Protein AF-A0A0K2T716-F1 (afdb_monomer_lite)

Sequence (344 aa):
RHQFKARGVGEGIKPSKYPEMEIRPGTKPQPFNLTESRQKKVEPEEVHCEAFKANPVPKNIFQHPLGVPEKKITPSVKPLSPNFATKGRVKSKEQINKNSDSTESVNSVSSECAAFKARPAPHFGVPTSLPPQPKKATTVQPFSFDEKISLTELKKKDKIHEILEREKKEREFKAHPFPNFDKPINLPMKEHIMPTRIEPFNLDIEKRVEARLKKWEENLEQESRKQKEATKFKAKPAKLGMPFVPAPSNKPLVEISNFELHTDRRAQDREVFELHIKEKEVEILELKRMREDQKKMEEEEEIRRLRKEAVHKSNPIRNYPPIVIHPSDKPMTQPKSPNFVLKK

Organism: Lepeophtheirus salmonis (NCBI:txid72036)

InterPro domains:
  IPR009675 TPX2 [PTHR14326] (45-341)
  IPR027329 TPX2, C-terminal [PF06886] (259-333)

pLDDT: mean 77.08, std 16.23, range [31.66, 97.88]

Radius of gyration: 50.48 Å; chains: 1; bounding box: 119×92×173 Å

Structure (mmCIF, N/CA/C/O backbone):
data_AF-A0A0K2T716-F1
#
_entry.id   AF-A0A0K2T716-F1
#
loop_
_atom_site.group_PDB
_atom_site.id
_atom_site.type_symbol
_atom_site.label_atom_id
_atom_site.label_alt_id
_atom_site.label_comp_id
_atom_site.label_asym_id
_atom_site.label_entity_id
_atom_site.label_seq_id
_atom_site.pdbx_PDB_ins_code
_atom_site.Cartn_x
_atom_site.Cartn_y
_atom_site.Cartn_z
_atom_site.occupancy
_atom_site.B_iso_or_equiv
_atom_site.auth_seq_id
_atom_site.auth_comp_id
_atom_site.auth_asym_id
_atom_site.auth_atom_id
_atom_site.pdbx_PDB_model_num
ATOM 1 N N . ARG A 1 1 ? -78.913 -1.506 3.271 1.00 48.12 1 ARG A N 1
ATOM 2 C CA . ARG A 1 1 ? -77.706 -0.844 2.710 1.00 48.12 1 ARG A CA 1
ATOM 3 C C . ARG A 1 1 ? -76.875 -0.334 3.884 1.00 48.12 1 ARG A C 1
ATOM 5 O O . ARG A 1 1 ? -77.312 0.614 4.515 1.00 48.12 1 ARG A O 1
ATOM 12 N N . HIS A 1 2 ? -75.745 -0.963 4.210 1.00 52.69 2 HIS A N 1
ATOM 13 C CA . HIS A 1 2 ? -74.865 -0.507 5.295 1.00 52.69 2 HIS A CA 1
ATOM 14 C C . HIS A 1 2 ? -73.637 0.175 4.687 1.00 52.69 2 HIS A C 1
ATOM 16 O O . HIS A 1 2 ? -72.882 -0.467 3.964 1.00 52.69 2 HIS A O 1
ATOM 22 N N . GLN A 1 3 ? -73.467 1.476 4.934 1.00 61.31 3 GLN A N 1
ATOM 23 C CA . GLN A 1 3 ? -72.293 2.233 4.497 1.00 61.31 3 GLN A CA 1
ATOM 24 C C . GLN A 1 3 ? -71.299 2.345 5.654 1.00 61.31 3 GLN A C 1
ATOM 26 O O . GLN A 1 3 ? -71.575 2.986 6.666 1.00 61.31 3 GLN A O 1
ATOM 31 N N . PHE A 1 4 ? -70.132 1.729 5.486 1.00 61.34 4 PHE A N 1
ATOM 32 C CA . PHE A 1 4 ? -68.985 1.911 6.367 1.00 61.34 4 PHE A CA 1
ATOM 33 C C . PHE A 1 4 ? -68.338 3.277 6.094 1.00 61.34 4 PHE A C 1
ATOM 35 O O . PHE A 1 4 ? -67.982 3.577 4.955 1.00 61.34 4 PHE A O 1
ATOM 42 N N . LYS A 1 5 ? -68.178 4.104 7.135 1.00 66.50 5 LYS A N 1
ATOM 43 C CA . LYS A 1 5 ? -67.369 5.330 7.084 1.00 66.50 5 LYS A CA 1
ATOM 44 C C . LYS A 1 5 ? -66.028 5.067 7.765 1.00 66.50 5 LYS A C 1
ATOM 46 O O . LYS A 1 5 ? -65.978 4.949 8.987 1.00 66.50 5 LYS A O 1
ATOM 51 N N . ALA A 1 6 ? -64.956 4.998 6.980 1.00 67.12 6 ALA A N 1
ATOM 52 C CA . ALA A 1 6 ? -63.598 5.036 7.512 1.00 67.12 6 ALA A CA 1
ATOM 53 C C . ALA A 1 6 ? -63.312 6.422 8.114 1.00 67.12 6 ALA A C 1
ATOM 55 O O . ALA A 1 6 ? -63.705 7.437 7.538 1.00 67.12 6 ALA A O 1
ATOM 56 N N . ARG A 1 7 ? -62.617 6.459 9.255 1.00 72.62 7 ARG A N 1
ATOM 57 C CA . ARG A 1 7 ? -62.028 7.688 9.807 1.00 72.62 7 ARG A CA 1
ATOM 58 C C . ARG A 1 7 ? -60.603 7.877 9.301 1.00 72.62 7 ARG A C 1
ATOM 60 O O . ARG A 1 7 ? -59.920 6.896 9.001 1.00 72.62 7 ARG A O 1
ATOM 67 N N . GLY A 1 8 ? -60.167 9.130 9.217 1.00 73.75 8 GLY A N 1
ATOM 68 C CA . GLY A 1 8 ? -58.815 9.476 8.788 1.00 73.75 8 GLY A CA 1
ATOM 69 C C . GLY A 1 8 ? -57.767 9.027 9.809 1.00 73.75 8 GLY A C 1
ATOM 70 O O . GLY A 1 8 ? -57.979 9.119 11.021 1.00 73.75 8 GLY A O 1
ATOM 71 N N . VAL A 1 9 ? -56.613 8.552 9.330 1.00 67.25 9 VAL A N 1
ATOM 72 C CA . VAL A 1 9 ? -55.489 8.181 10.202 1.00 67.25 9 VAL A CA 1
ATOM 73 C C . VAL A 1 9 ? -54.985 9.441 10.914 1.00 67.25 9 VAL A C 1
ATOM 75 O O . VAL A 1 9 ? -54.376 10.304 10.292 1.00 67.25 9 VAL A O 1
ATOM 78 N N . GLY A 1 10 ? -55.268 9.551 12.215 1.00 66.75 10 GLY A N 1
ATOM 79 C CA . GLY A 1 10 ? -54.881 10.691 13.055 1.00 66.75 10 GLY A CA 1
ATOM 80 C C . GLY A 1 10 ? -56.024 11.347 13.842 1.00 66.75 10 GLY A C 1
ATOM 81 O O . GLY A 1 10 ? -55.745 11.983 14.855 1.00 66.75 10 GLY A O 1
ATOM 82 N N . GLU A 1 11 ? -57.298 11.128 13.480 1.00 68.12 11 GLU A N 1
ATOM 83 C CA . GLU A 1 11 ? -58.490 11.796 14.070 1.00 68.12 11 GLU A CA 1
ATOM 84 C C . GLU A 1 11 ? -58.795 11.473 15.560 1.00 68.12 11 GLU A C 1
ATOM 86 O O . GLU A 1 11 ? -59.895 11.733 16.051 1.00 68.12 11 GLU A O 1
ATOM 91 N N . GLY A 1 12 ? -57.850 10.891 16.301 1.00 65.81 12 GLY A N 1
ATOM 92 C CA . GLY A 1 12 ? -57.986 10.570 17.728 1.00 65.81 12 GLY A CA 1
ATOM 93 C C . GLY A 1 12 ? -56.721 10.781 18.566 1.00 65.81 12 GLY A C 1
ATOM 94 O O . GLY A 1 12 ? -56.738 10.496 19.765 1.00 65.81 12 GLY A O 1
ATOM 95 N N . ILE A 1 13 ? -55.624 11.263 17.974 1.00 68.00 13 ILE A N 1
ATOM 96 C CA . ILE A 1 13 ? -54.358 11.450 18.692 1.00 68.00 13 ILE A CA 1
ATOM 97 C C . ILE A 1 13 ? -54.389 12.816 19.385 1.00 68.00 13 ILE A C 1
ATOM 99 O O . ILE A 1 13 ? -54.328 13.858 18.736 1.00 68.00 13 ILE A O 1
ATOM 103 N N . LYS A 1 14 ? -54.486 12.823 20.720 1.00 69.62 14 LYS A N 1
ATOM 104 C CA . LYS A 1 14 ? -54.344 14.058 21.507 1.00 69.62 14 LYS A CA 1
ATOM 105 C C . LYS A 1 14 ? -52.917 14.598 21.320 1.00 69.62 14 LYS A C 1
ATOM 107 O O . LYS A 1 14 ? -51.983 13.811 21.490 1.00 69.62 14 LYS A O 1
ATOM 112 N N . PRO A 1 15 ? -52.718 15.895 21.017 1.00 67.25 15 PRO A N 1
ATOM 113 C CA . PRO A 1 15 ? -51.379 16.446 20.855 1.00 67.25 15 PRO A CA 1
ATOM 114 C C . PRO A 1 15 ? -50.582 16.289 22.154 1.00 67.25 15 PRO A C 1
ATOM 116 O O . PRO A 1 15 ? -51.074 16.569 23.252 1.00 67.25 15 PRO A O 1
ATOM 119 N N . SER A 1 16 ? -49.347 15.811 22.028 1.00 67.31 16 SER A N 1
ATOM 120 C CA . SER A 1 16 ? -48.438 15.589 23.148 1.00 67.31 16 SER A CA 1
ATOM 121 C C . SER A 1 16 ? -48.038 16.921 23.781 1.00 67.31 16 SER A C 1
ATOM 123 O O . SER A 1 16 ? -47.367 17.731 23.142 1.00 67.31 16 SER A O 1
ATOM 125 N N . LYS A 1 17 ? -48.411 17.128 25.050 1.00 69.50 17 LYS A N 1
ATOM 126 C CA . LYS A 1 17 ? -47.967 18.268 25.866 1.00 69.50 17 LYS A CA 1
ATOM 127 C C . LYS A 1 17 ? -46.491 18.120 26.255 1.00 69.50 17 LYS A C 1
ATOM 129 O O . LYS A 1 17 ? -46.180 17.818 27.405 1.00 69.50 17 LYS A O 1
ATOM 134 N N . TYR A 1 18 ? -45.591 18.319 25.299 1.00 71.19 18 TYR A N 1
ATOM 135 C CA . TYR A 1 18 ? -44.200 18.624 25.619 1.00 71.19 18 TYR A CA 1
ATOM 136 C C . TYR A 1 18 ? -44.099 20.098 26.038 1.00 71.19 18 TYR A C 1
ATOM 138 O O . TYR A 1 18 ? -44.829 20.922 25.482 1.00 71.19 18 TYR A O 1
ATOM 146 N N . PRO A 1 19 ? -43.247 20.444 27.019 1.00 70.94 19 PRO A N 1
ATOM 147 C CA . PRO A 1 19 ? -42.939 21.840 27.295 1.00 70.94 19 PRO A CA 1
ATOM 148 C C . PRO A 1 19 ? -42.284 22.455 26.057 1.00 70.94 19 PRO A C 1
ATOM 150 O O . PRO A 1 19 ? -41.444 21.822 25.413 1.00 70.94 19 PRO A O 1
ATOM 153 N N . GLU A 1 20 ? -42.688 23.674 25.718 1.00 73.44 20 GLU A N 1
ATOM 154 C CA . GLU A 1 20 ? -42.151 24.395 24.570 1.00 73.44 20 GLU A CA 1
ATOM 155 C C . GLU A 1 20 ? -40.663 24.686 24.808 1.00 73.44 20 GLU A C 1
ATOM 157 O O . GLU A 1 20 ? -40.292 25.375 25.757 1.00 73.44 20 GLU A O 1
ATOM 162 N N . MET A 1 21 ? -39.794 24.073 23.998 1.00 71.38 21 MET A N 1
ATOM 163 C CA . MET A 1 21 ? -38.351 24.265 24.120 1.00 71.38 21 MET A CA 1
ATOM 164 C C . MET A 1 21 ? -37.981 25.666 23.647 1.00 71.38 21 MET A C 1
ATOM 166 O O . MET A 1 21 ? -38.233 26.017 22.497 1.00 71.38 21 MET A O 1
ATOM 170 N N . GLU A 1 22 ? -37.303 26.426 24.505 1.00 76.88 22 GLU A N 1
ATOM 171 C CA . GLU A 1 22 ? -36.707 27.708 24.137 1.00 76.88 22 GLU A CA 1
ATOM 172 C C . GLU A 1 22 ? -35.686 27.513 23.005 1.00 76.88 22 GLU A C 1
ATOM 174 O O . GLU A 1 22 ? -34.555 27.054 23.210 1.00 76.88 22 GLU A O 1
ATOM 179 N N . ILE A 1 23 ? -36.095 27.858 21.782 1.00 76.12 23 ILE A N 1
ATOM 180 C CA . ILE A 1 23 ? -35.226 27.828 20.609 1.00 76.12 23 ILE A CA 1
ATOM 181 C C . ILE A 1 23 ? -34.179 28.926 20.793 1.00 76.12 23 ILE A C 1
ATOM 183 O O . ILE A 1 23 ? -34.472 30.116 20.669 1.00 76.12 23 ILE A O 1
ATOM 187 N N . ARG A 1 24 ? -32.939 28.527 21.092 1.00 79.25 24 ARG A N 1
ATOM 188 C CA . ARG A 1 24 ? -31.822 29.472 21.200 1.00 79.25 24 ARG A CA 1
ATOM 189 C C . ARG A 1 24 ? -31.675 30.238 19.878 1.00 79.25 24 ARG A C 1
ATOM 191 O O . ARG A 1 24 ? -31.688 29.600 18.822 1.00 79.25 24 ARG A O 1
ATOM 198 N N . PRO A 1 25 ? -31.504 31.572 19.907 1.00 79.69 25 PRO A N 1
ATOM 199 C CA . PRO A 1 25 ? -31.335 32.350 18.688 1.00 79.69 25 PRO A CA 1
ATOM 200 C C . PRO A 1 25 ? -30.097 31.865 17.927 1.00 79.69 25 PRO A C 1
ATOM 202 O O . PRO A 1 25 ? -29.035 31.663 18.518 1.00 79.69 25 PRO A O 1
ATOM 205 N N . GLY A 1 26 ? -30.242 31.676 16.614 1.00 78.38 26 GLY A N 1
ATOM 206 C CA . GLY A 1 26 ? -29.150 31.221 15.757 1.00 78.38 26 GLY A CA 1
ATOM 207 C C . GLY A 1 26 ? -27.950 32.168 15.815 1.00 78.38 26 GLY A C 1
ATOM 208 O O . GLY A 1 26 ? -28.110 33.391 15.783 1.00 78.38 26 GLY A O 1
ATOM 209 N N . THR A 1 27 ? -26.746 31.600 15.901 1.00 85.56 27 THR A N 1
ATOM 210 C CA . THR A 1 27 ? -25.488 32.352 15.965 1.00 85.56 27 THR A CA 1
ATOM 211 C C . THR A 1 27 ? -25.366 33.293 14.769 1.00 85.56 27 THR A C 1
ATOM 213 O O . THR A 1 27 ? -25.300 32.845 13.625 1.00 85.56 27 THR A O 1
ATOM 216 N N . LYS A 1 28 ? -25.308 34.604 15.023 1.00 80.88 28 LYS A N 1
ATOM 217 C CA . LYS A 1 28 ? -25.061 35.596 13.972 1.00 80.88 28 LYS A CA 1
ATOM 218 C C . LYS A 1 28 ? -23.589 35.511 13.544 1.00 80.88 28 LYS A C 1
ATOM 220 O O . LYS A 1 28 ? -22.727 35.625 14.417 1.00 80.88 28 LYS A O 1
ATOM 225 N N . PRO A 1 29 ? -23.271 35.326 12.250 1.00 76.06 29 PRO A N 1
ATOM 226 C CA . PRO A 1 29 ? -21.888 35.343 11.792 1.00 76.06 29 PRO A CA 1
ATOM 227 C C . PRO A 1 29 ? -21.320 36.755 11.958 1.00 76.06 29 PRO A C 1
ATOM 229 O O . PRO A 1 29 ? -21.840 37.714 11.389 1.00 76.06 29 PRO A O 1
ATOM 232 N N . GLN A 1 30 ? -20.256 36.885 12.747 1.00 76.00 30 GLN A N 1
ATOM 233 C CA . GLN A 1 30 ? -19.520 38.136 12.885 1.00 76.00 30 GLN A CA 1
ATOM 234 C C . GLN A 1 30 ? -18.453 38.191 11.778 1.00 76.00 30 GLN A C 1
ATOM 236 O O . GLN A 1 30 ? -17.567 37.332 11.769 1.00 76.00 30 GLN A O 1
ATOM 241 N N . PRO A 1 31 ? -18.524 39.142 10.826 1.00 73.94 31 PRO A N 1
ATOM 242 C CA . PRO A 1 31 ? -17.497 39.272 9.802 1.00 73.94 31 PRO A CA 1
ATOM 243 C C . PRO A 1 31 ? -16.168 39.663 10.452 1.00 73.94 31 PRO A C 1
ATOM 245 O O . PRO A 1 31 ? -16.119 40.504 11.350 1.00 73.94 31 PRO A O 1
ATOM 248 N N . PHE A 1 32 ? -15.089 39.038 9.995 1.00 69.31 32 PHE A N 1
ATOM 249 C CA . PHE A 1 32 ? -13.730 39.351 10.414 1.00 69.31 32 PHE A CA 1
ATOM 250 C C . PHE A 1 32 ? -13.102 40.305 9.394 1.00 69.31 32 PHE A C 1
ATOM 252 O O . PHE A 1 32 ? -13.187 40.078 8.187 1.00 69.31 32 PHE A O 1
ATOM 259 N N . ASN A 1 33 ? -12.493 41.389 9.878 1.00 67.38 33 ASN A N 1
ATOM 260 C CA . ASN A 1 33 ? -11.940 42.445 9.030 1.00 67.38 33 ASN A CA 1
ATOM 261 C C . ASN A 1 33 ? -10.674 41.950 8.316 1.00 67.38 33 ASN A C 1
ATOM 263 O O . ASN A 1 33 ? -9.568 42.055 8.841 1.00 67.38 33 ASN A O 1
ATOM 267 N N . LEU A 1 34 ? -10.844 41.404 7.111 1.00 59.56 34 LEU A N 1
ATOM 268 C CA . LEU A 1 34 ? -9.761 40.835 6.301 1.00 59.56 34 LEU A CA 1
ATOM 269 C C . LEU A 1 34 ? -9.072 41.857 5.372 1.00 59.56 34 LEU A C 1
ATOM 271 O O . LEU A 1 34 ? -8.262 41.471 4.534 1.00 59.56 34 LEU A O 1
ATOM 275 N N . THR A 1 35 ? -9.378 43.153 5.498 1.00 59.00 35 THR A N 1
ATOM 276 C CA . THR A 1 35 ? -8.804 44.219 4.658 1.00 59.00 35 THR A CA 1
ATOM 277 C C . THR A 1 35 ? -8.600 45.530 5.422 1.00 59.00 35 THR A C 1
ATOM 279 O O . THR A 1 35 ? -9.246 46.534 5.136 1.00 59.00 35 THR A O 1
ATOM 282 N N . GLU A 1 36 ? -7.635 45.554 6.339 1.00 56.41 36 GLU A N 1
ATOM 283 C CA . GLU A 1 36 ? -6.858 46.777 6.595 1.00 56.41 36 GLU A CA 1
ATOM 284 C C . GLU A 1 36 ? -5.459 46.597 5.999 1.00 56.41 36 GLU A C 1
ATOM 286 O O . GLU A 1 36 ? -4.455 46.400 6.687 1.00 56.41 36 GLU A O 1
ATOM 291 N N . SER A 1 37 ? -5.398 46.635 4.665 1.00 54.81 37 SER A N 1
ATOM 292 C CA . SER A 1 37 ? -4.141 46.776 3.940 1.00 54.81 37 SER A CA 1
ATOM 293 C C . SER A 1 37 ? -3.558 48.151 4.261 1.00 54.81 37 SER A C 1
ATOM 295 O O . SER A 1 37 ? -3.926 49.170 3.679 1.00 54.81 37 SER A O 1
ATOM 297 N N . ARG A 1 38 ? -2.646 48.178 5.235 1.00 55.00 38 ARG A N 1
ATOM 298 C CA . ARG A 1 38 ? -1.913 49.372 5.662 1.00 55.00 38 ARG A CA 1
ATOM 299 C C . ARG A 1 38 ? -1.154 49.947 4.460 1.00 55.00 38 ARG A C 1
ATOM 301 O O . ARG A 1 38 ? -0.063 49.478 4.143 1.00 55.00 38 ARG A O 1
ATOM 308 N N . GLN A 1 39 ? -1.750 50.923 3.772 1.00 46.25 39 GLN A N 1
ATOM 309 C CA . GLN A 1 39 ? -1.200 51.501 2.546 1.00 46.25 39 GLN A CA 1
ATOM 310 C C . GLN A 1 39 ? 0.114 52.225 2.850 1.00 46.25 39 GLN A C 1
ATOM 312 O O . GLN A 1 39 ? 0.145 53.383 3.267 1.00 46.25 39 GLN A O 1
ATOM 317 N N . LYS A 1 40 ? 1.223 51.519 2.638 1.00 51.94 40 LYS A N 1
ATOM 318 C CA . LYS A 1 40 ? 2.548 52.121 2.550 1.00 51.94 40 LYS A CA 1
ATOM 319 C C . LYS A 1 40 ? 2.594 52.862 1.212 1.00 51.94 40 LYS A C 1
ATOM 321 O O . LYS A 1 40 ? 2.296 52.261 0.184 1.00 51.94 40 LYS A O 1
ATOM 326 N N . LYS A 1 41 ? 2.927 54.156 1.221 1.00 49.62 41 LYS A N 1
ATOM 327 C CA . LYS A 1 41 ? 3.167 54.900 -0.024 1.00 49.62 41 LYS A CA 1
ATOM 328 C C . LYS A 1 41 ? 4.304 54.215 -0.786 1.00 49.62 41 LYS A C 1
ATOM 330 O O . LYS A 1 41 ? 5.331 53.909 -0.182 1.00 49.62 41 LYS A O 1
ATOM 335 N N . VAL A 1 42 ? 4.093 53.973 -2.074 1.00 44.66 42 VAL A N 1
ATOM 336 C CA . VAL A 1 42 ? 5.075 53.390 -2.994 1.00 44.66 42 VAL A CA 1
ATOM 337 C C . VAL A 1 42 ? 5.438 54.475 -4.001 1.00 44.66 42 VAL A C 1
ATOM 339 O O . VAL A 1 42 ? 4.559 54.976 -4.701 1.00 44.66 42 VAL A O 1
ATOM 342 N N . GLU A 1 43 ? 6.712 54.863 -4.031 1.00 55.81 43 GLU A N 1
ATOM 343 C CA . GLU A 1 43 ? 7.290 55.563 -5.181 1.00 55.81 43 GLU A CA 1
ATOM 344 C C . GLU A 1 43 ? 7.538 54.561 -6.322 1.00 55.81 43 GLU A C 1
ATOM 346 O O . GLU A 1 43 ? 7.684 53.364 -6.055 1.00 55.81 43 GLU A O 1
ATOM 351 N N . PRO A 1 44 ? 7.545 55.005 -7.590 1.00 51.50 44 PRO A N 1
ATOM 352 C CA . PRO A 1 44 ? 7.701 54.109 -8.728 1.00 51.50 44 PRO A CA 1
ATOM 353 C C . PRO A 1 44 ? 9.161 53.658 -8.882 1.00 51.50 44 PRO A C 1
ATOM 355 O O . PRO A 1 44 ? 9.939 54.296 -9.587 1.00 51.50 44 PRO A O 1
ATOM 358 N N . GLU A 1 45 ? 9.515 52.535 -8.260 1.00 54.06 45 GLU A N 1
ATOM 359 C CA . GLU A 1 45 ? 10.752 51.805 -8.562 1.00 54.06 45 GLU A CA 1
ATOM 360 C C . GLU A 1 45 ? 10.513 50.648 -9.546 1.00 54.06 45 GLU A C 1
ATOM 362 O O . GLU A 1 45 ? 9.391 50.189 -9.771 1.00 54.06 45 GLU A O 1
ATOM 367 N N . GLU A 1 46 ? 11.600 50.261 -10.210 1.00 55.62 46 GLU A N 1
ATOM 368 C CA . GLU A 1 46 ? 11.617 49.600 -11.514 1.00 55.62 46 GLU A CA 1
ATOM 369 C C . GLU A 1 46 ? 11.088 48.155 -11.516 1.00 55.62 46 GLU A C 1
ATOM 371 O O . GLU A 1 46 ? 10.973 47.487 -10.488 1.00 55.62 46 GLU A O 1
ATOM 376 N N . VAL A 1 47 ? 10.789 47.645 -12.718 1.00 53.84 47 VAL A N 1
ATOM 377 C CA . VAL A 1 47 ? 10.201 46.315 -12.943 1.00 53.84 47 VAL A CA 1
ATOM 378 C C . VAL A 1 47 ? 11.216 45.200 -12.651 1.00 53.84 47 VAL A C 1
ATOM 380 O O . VAL A 1 47 ? 11.784 44.589 -13.558 1.00 53.84 47 VAL A O 1
ATOM 383 N N . HIS A 1 48 ? 11.451 44.911 -11.372 1.00 56.28 48 HIS A N 1
ATOM 384 C CA . HIS A 1 48 ? 12.268 43.774 -10.971 1.00 56.28 48 HIS A CA 1
ATOM 385 C C . HIS A 1 48 ? 11.489 42.473 -11.190 1.00 56.28 48 HIS A C 1
ATOM 387 O O . HIS A 1 48 ? 10.542 42.158 -10.469 1.00 56.28 48 HIS A O 1
ATOM 393 N N . CYS A 1 49 ? 11.900 41.693 -12.190 1.00 53.72 49 CYS A N 1
ATOM 394 C CA . CYS A 1 49 ? 11.396 40.341 -12.400 1.00 53.72 49 CYS A CA 1
ATOM 395 C C . CYS A 1 49 ? 11.833 39.439 -11.235 1.00 53.72 49 CYS A C 1
ATOM 397 O O . CYS A 1 49 ? 12.907 38.834 -11.284 1.00 53.72 49 CYS A O 1
ATOM 399 N N . GLU A 1 50 ? 11.005 39.328 -10.193 1.00 62.53 50 GLU A N 1
ATOM 400 C CA . GLU A 1 50 ? 11.225 38.384 -9.096 1.00 62.53 50 GLU A CA 1
ATOM 401 C C . GLU A 1 50 ? 11.160 36.940 -9.616 1.00 62.53 50 GLU A C 1
ATOM 403 O O . GLU A 1 50 ? 10.103 36.313 -9.701 1.00 62.53 50 GLU A O 1
ATOM 408 N N . ALA A 1 51 ? 12.324 36.394 -9.974 1.00 68.62 51 ALA A N 1
ATOM 409 C CA . ALA A 1 51 ? 12.459 34.995 -10.340 1.00 68.62 51 ALA A CA 1
ATOM 410 C C . ALA A 1 51 ? 11.967 34.109 -9.183 1.00 68.62 51 ALA A C 1
ATOM 412 O O . ALA A 1 51 ? 12.422 34.250 -8.047 1.00 68.62 51 ALA A O 1
ATOM 413 N N . PHE A 1 52 ? 11.044 33.193 -9.488 1.00 71.44 52 PHE A N 1
ATOM 414 C CA . PHE A 1 52 ? 10.368 32.322 -8.525 1.00 71.44 52 PHE A CA 1
ATOM 415 C C . PHE A 1 52 ? 11.362 31.527 -7.660 1.00 71.44 52 PHE A C 1
ATOM 417 O O . PHE A 1 52 ? 11.893 30.489 -8.065 1.00 71.44 52 PHE A O 1
ATOM 424 N N . LYS A 1 53 ? 11.603 32.008 -6.435 1.00 73.94 53 LYS A N 1
ATOM 425 C CA . LYS A 1 53 ? 12.447 31.345 -5.433 1.00 73.94 53 LYS A CA 1
ATOM 426 C C . LYS A 1 53 ? 11.651 30.230 -4.759 1.00 73.94 53 LYS A C 1
ATOM 428 O O . LYS A 1 53 ? 11.079 30.413 -3.687 1.00 73.94 53 LYS A O 1
ATOM 433 N N . ALA A 1 54 ? 11.611 29.068 -5.404 1.00 80.56 54 ALA A N 1
ATOM 434 C CA . ALA A 1 54 ? 11.052 27.860 -4.814 1.00 80.56 54 ALA A CA 1
ATOM 435 C C . ALA A 1 54 ? 11.810 27.495 -3.525 1.00 80.56 54 ALA A C 1
ATOM 437 O O . ALA A 1 54 ? 13.026 27.293 -3.548 1.00 80.56 54 ALA A O 1
ATOM 438 N N . ASN A 1 55 ? 11.094 27.365 -2.406 1.00 81.25 55 ASN A N 1
ATOM 439 C CA . ASN A 1 55 ? 11.682 26.822 -1.185 1.00 81.25 55 ASN A CA 1
ATOM 440 C C . ASN A 1 55 ? 12.101 25.358 -1.429 1.00 81.25 55 ASN A C 1
ATOM 442 O O . ASN A 1 55 ? 11.300 24.585 -1.963 1.00 81.25 55 ASN A O 1
ATOM 446 N N . PRO A 1 56 ? 13.327 24.949 -1.052 1.00 82.88 56 PRO A N 1
ATOM 447 C CA . PRO A 1 56 ? 13.797 23.591 -1.291 1.00 82.88 56 PRO A CA 1
ATOM 448 C C . PRO A 1 56 ? 12.940 22.580 -0.522 1.00 82.88 56 PRO A C 1
ATOM 450 O O . PRO A 1 56 ? 12.632 22.779 0.654 1.00 82.88 56 PRO A O 1
ATOM 453 N N . VAL A 1 57 ? 12.583 21.476 -1.186 1.00 80.31 57 VAL A N 1
ATOM 454 C CA . VAL A 1 57 ? 11.757 20.407 -0.605 1.00 80.31 57 VAL A CA 1
ATOM 455 C C . VAL A 1 57 ? 12.393 19.915 0.707 1.00 80.31 57 VAL A C 1
ATOM 457 O O . VAL A 1 57 ? 13.574 19.546 0.703 1.00 80.31 57 VAL A O 1
ATOM 460 N N . PRO A 1 58 ? 11.661 19.904 1.840 1.00 80.69 58 PRO A N 1
ATOM 461 C CA . PRO A 1 58 ? 12.260 19.586 3.128 1.00 80.69 58 PRO A CA 1
ATOM 462 C C . PRO A 1 58 ? 12.710 18.122 3.159 1.00 80.69 58 PRO A C 1
ATOM 464 O O . PRO A 1 58 ? 11.913 17.194 3.024 1.00 80.69 58 PRO A O 1
ATOM 467 N N . LYS A 1 59 ? 14.016 17.919 3.365 1.00 82.75 59 LYS A N 1
ATOM 468 C CA . LYS A 1 59 ? 14.688 16.611 3.239 1.00 82.75 59 LYS A CA 1
ATOM 469 C C . LYS A 1 59 ? 14.098 15.525 4.148 1.00 82.75 59 LYS A C 1
ATOM 471 O O . LYS A 1 59 ? 14.183 14.348 3.817 1.00 82.75 59 LYS A O 1
ATOM 476 N N . ASN A 1 60 ? 13.456 15.923 5.245 1.00 73.19 60 ASN A N 1
ATOM 477 C CA . ASN A 1 60 ? 12.833 15.039 6.231 1.00 73.19 60 ASN A CA 1
ATOM 478 C C . ASN A 1 60 ? 11.735 14.140 5.628 1.00 73.19 60 ASN A C 1
ATOM 480 O O . ASN A 1 60 ? 11.535 13.039 6.132 1.00 73.19 60 ASN A O 1
ATOM 484 N N . ILE A 1 61 ? 11.067 14.560 4.538 1.00 76.88 61 ILE A N 1
ATOM 485 C CA . ILE A 1 61 ? 10.037 13.744 3.861 1.00 76.88 61 ILE A CA 1
ATOM 486 C C . ILE A 1 61 ? 10.647 12.466 3.250 1.00 76.88 61 ILE A C 1
ATOM 488 O O . ILE A 1 61 ? 9.983 11.438 3.165 1.00 76.88 61 ILE A O 1
ATOM 492 N N . PHE A 1 62 ? 11.922 12.509 2.846 1.00 79.62 62 PHE A N 1
ATOM 493 C CA . PHE A 1 62 ? 12.612 11.390 2.193 1.00 79.62 62 PHE A CA 1
ATOM 494 C C . PHE A 1 62 ? 13.312 10.431 3.164 1.00 79.62 62 PHE A C 1
ATOM 496 O O . PHE A 1 62 ? 13.861 9.426 2.721 1.00 79.62 62 PHE A O 1
ATOM 503 N N . GLN A 1 63 ? 13.339 10.738 4.465 1.00 80.69 63 GLN A N 1
ATOM 504 C CA . GLN A 1 63 ? 14.072 9.933 5.447 1.00 80.69 63 GLN A CA 1
ATOM 505 C C . GLN A 1 63 ? 13.191 8.856 6.093 1.00 80.69 63 GLN A C 1
ATOM 507 O O . GLN A 1 63 ? 13.555 7.683 6.089 1.00 80.69 63 GLN A O 1
ATOM 512 N N . HIS A 1 64 ? 12.035 9.239 6.651 1.00 72.12 64 HIS A N 1
ATOM 513 C CA . HIS A 1 64 ? 11.183 8.335 7.434 1.00 72.12 64 HIS A CA 1
ATOM 514 C C . HIS A 1 64 ? 9.698 8.739 7.337 1.00 72.12 64 HIS A C 1
ATOM 516 O O . HIS A 1 64 ? 9.408 9.936 7.261 1.00 72.12 64 HIS A O 1
ATOM 522 N N . PRO A 1 65 ? 8.740 7.794 7.426 1.00 75.19 65 PRO A N 1
ATOM 523 C CA . PRO A 1 65 ? 7.320 8.116 7.559 1.00 75.19 65 PRO A CA 1
ATOM 524 C C . PRO A 1 65 ? 7.035 8.849 8.880 1.00 75.19 65 PRO A C 1
ATOM 526 O O . PRO A 1 65 ? 7.027 8.249 9.956 1.00 75.19 65 PRO A O 1
ATOM 529 N N . LEU A 1 66 ? 6.784 10.156 8.810 1.00 73.19 66 LEU A N 1
ATOM 530 C CA . LEU A 1 66 ? 6.420 10.954 9.981 1.00 73.19 66 LEU A CA 1
ATOM 531 C C . LEU A 1 66 ? 5.052 10.508 10.525 1.00 73.19 66 LEU A C 1
ATOM 533 O O . LEU A 1 66 ? 4.069 10.464 9.789 1.00 73.19 66 LEU A O 1
ATOM 537 N N . GLY A 1 67 ? 4.990 10.196 11.822 1.00 73.19 67 GLY A N 1
ATOM 538 C CA . GLY A 1 67 ? 3.755 9.815 12.522 1.00 73.19 67 GLY A CA 1
ATOM 539 C C . GLY A 1 67 ? 3.539 8.310 12.728 1.00 73.19 67 GLY A C 1
ATOM 540 O O . GLY A 1 67 ? 2.615 7.940 13.450 1.00 73.19 67 GLY A O 1
ATOM 541 N N . VAL A 1 68 ? 4.391 7.439 12.176 1.00 71.88 68 VAL A N 1
ATOM 542 C CA . VAL A 1 68 ? 4.381 6.000 12.499 1.00 71.88 68 VAL A CA 1
ATOM 543 C C . VAL A 1 68 ? 5.467 5.718 13.546 1.00 71.88 68 VAL A C 1
ATOM 545 O O . VAL A 1 68 ? 6.632 6.004 13.277 1.00 71.88 68 VAL A O 1
ATOM 548 N N . PRO A 1 69 ? 5.140 5.172 14.735 1.00 76.19 69 PRO A N 1
ATOM 549 C CA . PRO A 1 69 ? 6.153 4.847 15.734 1.00 76.19 69 PRO A CA 1
ATOM 550 C C . PRO A 1 69 ? 7.091 3.753 15.211 1.00 76.19 69 PRO A C 1
ATOM 552 O O . PRO A 1 69 ? 6.638 2.756 14.645 1.00 76.19 69 PRO A O 1
ATOM 555 N N . GLU A 1 70 ? 8.397 3.926 15.424 1.00 75.44 70 GLU A N 1
ATOM 556 C CA . GLU A 1 70 ? 9.410 2.984 14.944 1.00 75.44 70 GLU A CA 1
ATOM 557 C C . GLU A 1 70 ? 9.128 1.557 15.431 1.00 75.44 70 GLU A C 1
ATOM 559 O O . GLU A 1 70 ? 8.910 1.296 16.622 1.00 75.44 70 GLU A O 1
ATOM 564 N N . LYS A 1 71 ? 9.139 0.606 14.490 1.00 77.25 71 LYS A N 1
ATOM 565 C CA . LYS A 1 71 ? 8.890 -0.805 14.779 1.00 77.25 71 LYS A CA 1
ATOM 566 C C . LYS A 1 71 ? 10.019 -1.347 15.653 1.00 77.25 71 LYS A C 1
ATOM 568 O O . LYS A 1 71 ? 11.082 -1.698 15.148 1.00 77.25 71 LYS A O 1
ATOM 573 N N . LYS A 1 72 ? 9.757 -1.473 16.958 1.00 79.38 72 LYS A N 1
ATOM 574 C CA . LYS A 1 72 ? 10.670 -2.111 17.916 1.00 79.38 72 LYS A CA 1
ATOM 575 C C . LYS A 1 72 ? 11.051 -3.501 17.409 1.00 79.38 72 LYS A C 1
ATOM 577 O O . LYS A 1 72 ? 10.210 -4.399 17.349 1.00 79.38 72 LYS A O 1
ATOM 582 N N . ILE A 1 73 ? 12.315 -3.662 17.025 1.00 75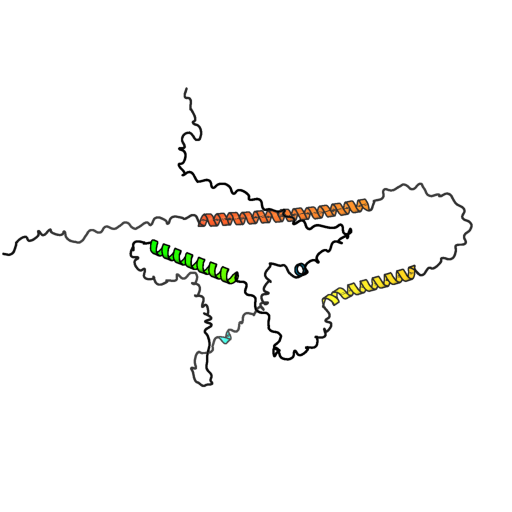.94 73 ILE A N 1
ATOM 583 C CA . ILE A 1 73 ? 12.846 -4.921 16.511 1.00 75.94 73 ILE A CA 1
ATOM 584 C C . ILE A 1 73 ? 12.950 -5.885 17.693 1.00 75.94 73 ILE A C 1
ATOM 586 O O . ILE A 1 73 ? 13.843 -5.771 18.530 1.00 75.94 73 ILE A O 1
ATOM 590 N N . THR A 1 74 ? 12.012 -6.826 17.790 1.00 74.56 74 THR A N 1
ATOM 591 C CA . THR A 1 74 ? 12.095 -7.915 18.765 1.00 74.56 74 THR A CA 1
ATOM 592 C C . THR A 1 74 ? 13.336 -8.758 18.463 1.00 74.56 74 THR A C 1
ATOM 594 O O . THR A 1 74 ? 13.491 -9.175 17.310 1.00 74.56 74 THR A O 1
ATOM 597 N N . PRO A 1 75 ? 14.215 -9.034 19.446 1.00 75.56 75 PRO A N 1
ATOM 598 C CA . PRO A 1 75 ? 15.405 -9.842 19.209 1.00 75.56 75 PRO A CA 1
ATOM 599 C C . PRO A 1 75 ? 15.008 -11.237 18.716 1.00 75.56 75 PRO A C 1
ATOM 601 O O . PRO A 1 75 ? 14.051 -11.832 19.213 1.00 75.56 75 PRO A O 1
ATOM 604 N N . SER A 1 76 ? 15.745 -11.754 17.730 1.00 68.75 76 SER A N 1
ATOM 605 C CA . SER A 1 76 ? 15.463 -13.064 17.139 1.00 68.75 76 SER A CA 1
ATOM 606 C C . SER A 1 76 ? 15.600 -14.166 18.191 1.00 68.75 76 SER A C 1
ATOM 608 O O . SER A 1 76 ? 16.689 -14.409 18.720 1.00 68.75 76 SER A O 1
ATOM 610 N N . VAL A 1 77 ? 14.482 -14.821 18.514 1.00 71.94 77 VAL A N 1
ATOM 611 C CA . VAL A 1 77 ? 14.436 -15.904 19.499 1.00 71.94 77 VAL A CA 1
ATOM 612 C C . VAL A 1 77 ? 15.096 -17.137 18.894 1.00 71.94 77 VAL A C 1
ATOM 614 O O . VAL A 1 77 ? 14.518 -17.817 18.048 1.00 71.94 77 VAL A O 1
ATOM 617 N N . LYS A 1 78 ? 16.316 -17.443 19.343 1.00 77.69 78 LYS A N 1
ATOM 618 C CA . LYS A 1 78 ? 16.980 -18.708 19.017 1.00 77.69 78 LYS A CA 1
ATOM 619 C C . LYS A 1 78 ? 16.186 -19.856 19.661 1.00 77.69 78 LYS A C 1
ATOM 621 O O . LYS A 1 78 ? 16.009 -19.825 20.881 1.00 77.69 78 LYS A O 1
ATOM 626 N N . PRO A 1 79 ? 15.713 -20.860 18.900 1.00 71.88 79 PRO A N 1
ATOM 627 C CA . PRO A 1 79 ? 15.004 -21.992 19.480 1.00 71.88 79 PRO A CA 1
ATOM 628 C C . PRO A 1 79 ? 15.971 -22.826 20.327 1.00 71.88 79 PRO A C 1
ATOM 630 O O . PRO A 1 79 ? 16.913 -23.427 19.814 1.00 71.88 79 PRO A O 1
ATOM 633 N N . LEU A 1 80 ? 15.733 -22.860 21.637 1.00 72.62 80 LEU A N 1
ATOM 634 C CA . LEU A 1 80 ? 16.382 -23.801 22.544 1.00 72.62 80 LEU A CA 1
ATOM 635 C C . LEU A 1 80 ? 15.708 -25.166 22.387 1.00 72.62 80 LEU A C 1
ATOM 637 O O . LEU A 1 80 ? 14.490 -25.281 22.538 1.00 72.62 80 LEU A O 1
ATOM 641 N N . SER A 1 81 ? 16.494 -26.200 22.091 1.00 74.81 81 SER A N 1
ATOM 642 C CA . SER A 1 81 ? 16.002 -27.576 22.090 1.00 74.81 81 SER A CA 1
ATOM 643 C C . SER A 1 81 ? 15.526 -27.974 23.497 1.00 74.81 81 SER A C 1
ATOM 645 O O . SER A 1 81 ? 16.123 -27.544 24.491 1.00 74.81 81 SER A O 1
ATOM 647 N N . PRO A 1 82 ? 14.466 -28.798 23.627 1.00 66.19 82 PRO A N 1
ATOM 648 C CA . PRO A 1 82 ? 14.033 -29.291 24.928 1.00 66.19 82 PRO A CA 1
ATOM 649 C C . PRO A 1 82 ? 15.175 -30.021 25.641 1.00 66.19 82 PRO A C 1
ATOM 651 O O . PRO A 1 82 ? 15.738 -30.985 25.119 1.00 66.19 82 PRO A O 1
ATOM 654 N N . ASN A 1 83 ? 15.523 -29.567 26.845 1.00 64.62 83 ASN A N 1
ATOM 655 C CA . ASN A 1 83 ? 16.599 -30.170 27.622 1.00 64.62 83 ASN A CA 1
ATOM 656 C C . ASN A 1 83 ? 16.123 -31.492 28.252 1.00 64.62 83 ASN A C 1
ATOM 658 O O . ASN A 1 83 ? 15.643 -31.522 29.385 1.00 64.62 83 ASN A O 1
ATOM 662 N N . PHE A 1 84 ? 16.271 -32.592 27.511 1.00 55.03 84 PHE A N 1
ATOM 663 C CA . PHE A 1 84 ? 15.910 -33.955 27.924 1.00 55.03 84 PHE A CA 1
ATOM 664 C C . PHE A 1 84 ? 16.788 -34.543 29.055 1.00 55.03 84 PHE A C 1
ATOM 666 O O . PHE A 1 84 ? 16.680 -35.731 29.360 1.00 55.03 84 PHE A O 1
ATOM 673 N N . ALA A 1 85 ? 17.644 -33.751 29.714 1.00 58.88 85 ALA A N 1
ATOM 674 C CA . ALA A 1 85 ? 18.493 -34.193 30.822 1.00 58.88 85 ALA A CA 1
ATOM 675 C C . ALA A 1 85 ? 17.704 -34.456 32.127 1.00 58.88 85 ALA A C 1
ATOM 677 O O . ALA A 1 85 ? 17.866 -33.778 33.144 1.00 58.88 85 ALA A O 1
ATOM 678 N N . THR A 1 86 ? 16.902 -35.522 32.140 1.00 56.66 86 THR A N 1
ATOM 679 C CA . THR A 1 86 ? 16.151 -36.025 33.309 1.00 56.66 86 THR A CA 1
ATOM 680 C C . THR A 1 86 ? 17.033 -36.436 34.498 1.00 56.66 86 THR A C 1
ATOM 682 O O . THR A 1 86 ? 16.532 -36.618 35.606 1.00 56.66 86 THR A O 1
ATOM 685 N N . LYS A 1 87 ? 18.355 -36.532 34.305 1.00 56.50 87 LYS A N 1
ATOM 686 C CA . LYS A 1 87 ? 19.336 -36.978 35.309 1.00 56.50 87 LYS A CA 1
ATOM 687 C C . LYS A 1 87 ? 19.732 -35.910 36.343 1.00 56.50 87 LYS A C 1
ATOM 689 O O . LYS A 1 87 ? 20.380 -36.243 37.326 1.00 56.50 87 LYS A O 1
ATOM 694 N N . GLY A 1 88 ? 19.331 -34.647 36.165 1.00 56.81 88 GLY A N 1
ATOM 695 C CA . GLY A 1 88 ? 19.649 -33.559 37.106 1.00 56.81 88 GLY A CA 1
ATOM 696 C C . GLY A 1 88 ? 18.725 -33.440 38.329 1.00 56.81 88 GLY A C 1
ATOM 697 O O . GLY A 1 88 ? 18.997 -32.634 39.214 1.00 56.81 88 GLY A O 1
ATOM 698 N N . ARG A 1 89 ? 17.618 -34.198 38.394 1.00 51.22 89 ARG A N 1
ATOM 699 C CA . ARG A 1 89 ? 16.527 -33.954 39.364 1.00 51.22 89 ARG A CA 1
ATOM 700 C C . ARG A 1 89 ? 16.720 -34.591 40.751 1.00 51.22 89 ARG A C 1
ATOM 702 O O . ARG A 1 89 ? 15.861 -34.421 41.610 1.00 51.22 89 ARG A O 1
ATOM 709 N N . VAL A 1 90 ? 17.834 -35.282 41.000 1.00 48.06 90 VAL A N 1
ATOM 710 C CA . VAL A 1 90 ? 18.142 -35.860 42.319 1.00 48.06 90 VAL A CA 1
ATOM 711 C C . VAL A 1 90 ? 19.502 -35.369 42.812 1.00 48.06 90 VAL A C 1
ATOM 713 O O . VAL A 1 90 ? 20.520 -36.041 42.672 1.00 48.06 90 VAL A O 1
ATOM 716 N N . LYS A 1 91 ? 19.500 -34.194 43.446 1.00 44.88 91 LYS A N 1
ATOM 717 C CA . LYS A 1 91 ? 20.394 -33.939 44.578 1.00 44.88 91 LYS A CA 1
ATOM 718 C C . LYS A 1 91 ? 19.535 -33.764 45.822 1.00 44.88 91 LYS A C 1
ATOM 720 O O . LYS A 1 91 ? 18.565 -33.008 45.815 1.00 44.88 91 LYS A O 1
ATOM 725 N N . SER A 1 92 ? 19.858 -34.559 46.833 1.00 42.16 92 SER A N 1
ATOM 726 C CA . SER A 1 92 ? 19.173 -34.635 48.117 1.00 42.16 92 SER A CA 1
ATOM 727 C C . SER A 1 92 ? 19.229 -33.303 48.863 1.00 42.16 92 SER A C 1
ATOM 729 O O . SER A 1 92 ? 20.171 -32.523 48.734 1.00 42.16 92 SER A O 1
ATOM 731 N N . LYS A 1 93 ? 18.184 -33.049 49.649 1.00 44.28 93 LYS A N 1
ATOM 732 C CA . LYS A 1 93 ? 18.033 -31.856 50.478 1.00 44.28 93 LYS A CA 1
ATOM 733 C C . LYS A 1 93 ? 18.601 -32.135 51.871 1.00 44.28 93 LYS A C 1
ATOM 735 O O . LYS A 1 93 ? 17.841 -32.498 52.757 1.00 44.28 93 LYS A O 1
ATOM 740 N N . GLU A 1 94 ? 19.903 -31.949 52.059 1.00 44.47 94 GLU A N 1
ATOM 741 C CA . GLU A 1 94 ? 20.567 -32.019 53.371 1.00 44.47 94 GLU A CA 1
ATOM 742 C C . GLU A 1 94 ? 21.901 -31.252 53.347 1.00 44.47 94 GLU A C 1
ATOM 744 O O . GLU A 1 94 ? 22.473 -31.079 52.274 1.00 44.47 94 GLU A O 1
ATOM 749 N N . GLN A 1 95 ? 22.369 -30.796 54.522 1.00 43.75 95 GLN A N 1
ATOM 750 C CA . GLN A 1 95 ? 23.386 -29.734 54.723 1.00 43.75 95 GLN A CA 1
ATOM 751 C C . GLN A 1 95 ? 22.828 -28.346 54.331 1.00 43.75 95 GLN A C 1
ATOM 753 O O . GLN A 1 95 ? 22.851 -27.950 53.173 1.00 43.75 95 GLN A O 1
ATOM 758 N N . ILE A 1 96 ? 22.143 -27.588 55.198 1.00 36.59 96 ILE A N 1
ATOM 759 C CA . ILE A 1 96 ? 22.474 -27.152 56.572 1.00 36.59 96 ILE A CA 1
ATOM 760 C C . ILE A 1 96 ? 23.819 -26.417 56.645 1.00 36.59 96 ILE A C 1
ATOM 762 O O . ILE A 1 96 ? 24.873 -27.032 56.737 1.00 36.59 96 ILE A O 1
ATOM 766 N N . ASN A 1 97 ? 23.705 -25.086 56.659 1.00 39.47 97 ASN A N 1
ATOM 767 C CA . ASN A 1 97 ? 24.487 -24.091 57.397 1.00 39.47 97 ASN A CA 1
ATOM 768 C C . ASN A 1 97 ? 25.846 -24.516 57.984 1.00 39.47 97 ASN A C 1
ATOM 770 O O . ASN A 1 97 ? 25.887 -25.273 58.957 1.00 39.47 97 ASN A O 1
ATOM 774 N N . LYS A 1 98 ? 26.903 -23.810 57.557 1.00 34.28 98 LYS A N 1
ATOM 775 C CA . LYS A 1 98 ? 27.776 -23.008 58.442 1.00 34.28 98 LYS A CA 1
ATOM 776 C C . LYS A 1 98 ? 28.748 -22.141 57.621 1.00 34.28 98 LYS A C 1
ATOM 778 O O . LYS A 1 98 ? 29.582 -22.723 56.945 1.00 34.28 98 LYS A O 1
ATOM 783 N N . ASN A 1 99 ? 28.642 -20.811 57.788 1.00 35.47 99 ASN A N 1
ATOM 784 C CA . ASN A 1 99 ? 29.738 -19.857 58.088 1.00 35.47 99 ASN A CA 1
ATOM 785 C C . ASN A 1 99 ? 30.909 -19.717 57.062 1.00 35.47 99 ASN A C 1
ATOM 787 O O . ASN A 1 99 ? 31.189 -20.637 56.311 1.00 35.47 99 ASN A O 1
ATOM 791 N N . SER A 1 100 ? 31.731 -18.658 56.995 1.00 34.56 100 SER A N 1
ATOM 792 C CA . SER A 1 100 ? 31.691 -17.255 57.480 1.00 34.56 100 SER A CA 1
ATOM 793 C C . SER A 1 100 ? 32.961 -16.518 56.993 1.00 34.56 100 SER A C 1
ATOM 795 O O . SER A 1 100 ? 34.008 -17.161 56.949 1.00 34.56 100 SER A O 1
ATOM 797 N N . ASP A 1 101 ? 33.038 -15.206 56.747 1.00 34.28 101 ASP A N 1
ATOM 798 C CA . ASP A 1 101 ? 32.050 -14.146 56.456 1.00 34.28 101 ASP A CA 1
ATOM 799 C C . ASP A 1 101 ? 32.832 -12.880 56.009 1.00 34.28 101 ASP A C 1
ATOM 801 O O . ASP A 1 101 ? 33.932 -12.643 56.512 1.00 34.28 101 ASP A O 1
ATOM 805 N N . SER A 1 102 ? 32.290 -12.047 55.107 1.00 33.78 102 SER A N 1
ATOM 806 C CA . SER A 1 102 ? 32.879 -10.740 54.739 1.00 33.78 102 SER A CA 1
ATOM 807 C C . SER A 1 102 ? 31.829 -9.720 54.257 1.00 33.78 102 SER A C 1
ATOM 809 O O . SER A 1 102 ? 31.387 -9.744 53.113 1.00 33.78 102 SER A O 1
ATOM 811 N N . THR A 1 103 ? 31.427 -8.838 55.183 1.00 35.03 103 THR A N 1
ATOM 812 C CA . THR A 1 103 ? 31.425 -7.355 55.058 1.00 35.03 103 THR A CA 1
ATOM 813 C C . THR A 1 103 ? 31.293 -6.763 53.633 1.00 35.03 103 THR A C 1
ATOM 815 O O . THR A 1 103 ? 32.129 -7.039 52.781 1.00 35.03 103 THR A O 1
ATOM 818 N N . GLU A 1 104 ? 30.352 -5.866 53.305 1.00 35.28 104 GLU A N 1
ATOM 819 C CA . GLU A 1 104 ? 29.893 -4.695 54.082 1.00 35.28 104 GLU A CA 1
ATOM 820 C C . GLU A 1 104 ? 28.423 -4.273 53.823 1.00 35.28 104 GLU A C 1
ATOM 822 O O . GLU A 1 104 ? 27.742 -4.747 52.914 1.00 35.28 104 GLU A O 1
ATOM 827 N N . SER A 1 105 ? 27.959 -3.328 54.646 1.00 37.62 105 SER A N 1
ATOM 828 C CA . SER A 1 105 ? 26.668 -2.622 54.634 1.00 37.62 105 SER A CA 1
ATOM 829 C C . SER A 1 105 ? 26.931 -1.103 54.495 1.00 37.62 105 SER A C 1
ATOM 831 O O . SER A 1 105 ? 27.998 -0.645 54.885 1.00 37.62 105 SER A O 1
ATOM 833 N N . VAL A 1 106 ? 26.073 -0.216 53.970 1.00 31.66 106 VAL A N 1
ATOM 834 C CA . VAL A 1 106 ? 24.647 -0.205 53.546 1.00 31.66 106 VAL A CA 1
ATOM 835 C C . VAL A 1 106 ? 24.488 0.911 52.463 1.00 31.66 106 VAL A C 1
ATOM 837 O O . VAL A 1 106 ? 25.437 1.646 52.224 1.00 31.66 106 VAL A O 1
ATOM 840 N N . ASN A 1 107 ? 23.373 1.158 51.755 1.00 36.38 107 ASN A N 1
ATOM 841 C CA . ASN A 1 107 ? 21.979 0.699 51.871 1.00 36.38 107 ASN A CA 1
ATOM 842 C C . ASN A 1 107 ? 21.277 0.607 50.489 1.00 36.38 107 ASN A C 1
ATOM 844 O O . ASN A 1 107 ? 21.874 0.936 49.465 1.00 36.38 107 ASN A O 1
ATOM 848 N N . SER A 1 108 ? 19.992 0.232 50.456 1.00 35.88 108 SER A N 1
AT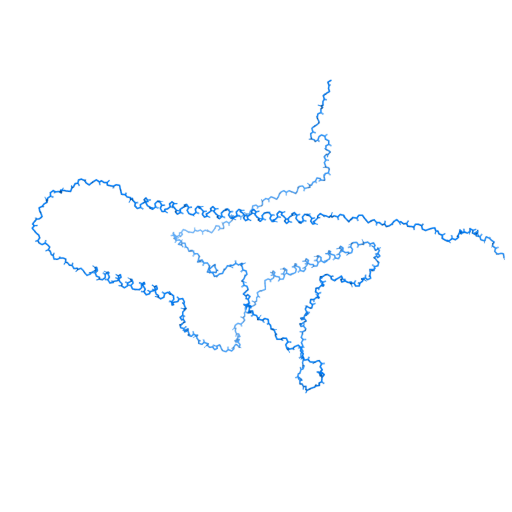OM 849 C CA . SER A 1 108 ? 19.150 0.181 49.249 1.00 35.88 108 SER A CA 1
ATOM 850 C C . SER A 1 108 ? 17.816 0.925 49.426 1.00 35.88 108 SER A C 1
ATOM 852 O O . SER A 1 108 ? 17.100 0.733 50.404 1.00 35.88 108 SER A O 1
ATOM 854 N N . VAL A 1 109 ? 17.447 1.765 48.450 1.00 37.81 109 VAL A N 1
ATOM 855 C CA . VAL A 1 109 ? 16.080 2.308 48.347 1.00 37.81 109 VAL A CA 1
ATOM 856 C C . VAL A 1 109 ? 15.223 1.306 47.578 1.00 37.81 109 VAL A C 1
ATOM 858 O O . VAL A 1 109 ? 15.582 0.879 46.480 1.00 37.81 109 VAL A O 1
ATOM 861 N N . SER A 1 110 ? 14.097 0.921 48.174 1.00 41.88 110 SER A N 1
ATOM 862 C CA . SER A 1 110 ? 13.245 -0.181 47.732 1.00 41.88 110 SER A CA 1
ATOM 863 C C . SER A 1 110 ? 12.677 -0.002 46.321 1.00 41.88 110 SER A C 1
ATOM 865 O O . SER A 1 110 ? 11.631 0.617 46.129 1.00 41.88 110 SER A O 1
ATOM 867 N N . SER A 1 111 ? 13.292 -0.655 45.333 1.00 48.50 111 SER A N 1
ATOM 868 C CA . SER A 1 111 ? 12.544 -1.135 44.172 1.00 48.50 111 SER A CA 1
ATOM 869 C C . SER A 1 111 ? 11.934 -2.483 44.540 1.00 48.50 111 SER A C 1
ATOM 871 O O . SER A 1 111 ? 12.527 -3.542 44.322 1.00 48.50 111 SER A O 1
ATOM 873 N N . GLU A 1 112 ? 10.744 -2.447 45.142 1.00 46.12 112 GLU A N 1
ATOM 874 C CA . GLU A 1 112 ? 9.907 -3.639 45.241 1.00 46.12 112 GLU A CA 1
ATOM 875 C C . GLU A 1 112 ? 9.431 -4.017 43.836 1.00 46.12 112 GLU A C 1
ATOM 877 O O . GLU A 1 112 ? 8.316 -3.709 43.408 1.00 46.12 112 GLU A O 1
ATOM 882 N N . CYS A 1 113 ? 10.284 -4.748 43.119 1.00 39.16 113 CYS A N 1
ATOM 883 C CA . CYS A 1 113 ? 9.857 -5.674 42.085 1.00 39.16 113 CYS A CA 1
ATOM 884 C C . CYS A 1 113 ? 8.948 -6.710 42.753 1.00 39.16 113 CYS A C 1
ATOM 886 O O . CYS A 1 113 ? 9.386 -7.808 43.109 1.00 39.16 113 CYS A O 1
ATOM 888 N N . ALA A 1 114 ? 7.680 -6.337 42.944 1.00 45.62 114 ALA A N 1
ATOM 889 C CA . ALA A 1 114 ? 6.610 -7.198 43.403 1.00 45.62 114 ALA A CA 1
ATOM 890 C C . ALA A 1 114 ? 6.455 -8.318 42.374 1.00 45.62 114 ALA A C 1
ATOM 892 O O . ALA A 1 114 ? 5.698 -8.212 41.409 1.00 45.62 114 ALA A O 1
ATOM 893 N N . ALA A 1 115 ? 7.252 -9.374 42.552 1.00 54.38 115 ALA A N 1
ATOM 894 C CA . ALA A 1 115 ? 7.304 -10.513 41.661 1.00 54.38 115 ALA A CA 1
ATOM 895 C C . ALA A 1 115 ? 5.894 -11.089 41.583 1.00 54.38 115 ALA A C 1
ATOM 897 O O . ALA A 1 115 ? 5.428 -11.716 42.538 1.00 54.38 115 ALA A O 1
ATOM 898 N N . PHE A 1 116 ? 5.223 -10.829 40.460 1.00 54.28 116 PHE A N 1
ATOM 899 C CA . PHE A 1 116 ? 3.836 -11.188 40.225 1.00 54.28 116 PHE A CA 1
ATOM 900 C C . PHE A 1 116 ? 3.733 -12.713 40.163 1.00 54.28 116 PHE A C 1
ATOM 902 O O . PHE A 1 116 ? 3.803 -13.329 39.100 1.00 54.28 116 PHE A O 1
ATOM 909 N N . LYS A 1 117 ? 3.598 -13.341 41.337 1.00 65.12 117 LYS A N 1
ATOM 910 C CA . LYS A 1 117 ? 3.178 -14.732 41.466 1.00 65.12 117 LYS A CA 1
ATOM 911 C C . LYS A 1 117 ? 1.730 -14.774 40.992 1.00 65.12 117 LYS A C 1
ATOM 913 O O . LYS A 1 117 ? 0.805 -14.577 41.781 1.00 65.12 117 LYS A O 1
ATOM 918 N N . ALA A 1 118 ? 1.551 -14.986 39.690 1.00 64.62 118 ALA A N 1
ATOM 919 C CA . ALA A 1 118 ? 0.254 -15.290 39.117 1.00 64.62 118 ALA A CA 1
ATOM 920 C C . ALA A 1 118 ? -0.365 -16.425 39.942 1.00 64.62 118 ALA A C 1
ATOM 922 O O . ALA A 1 118 ? 0.270 -17.462 40.156 1.00 64.62 118 ALA A O 1
ATOM 923 N N . ARG A 1 119 ? -1.583 -16.215 40.451 1.00 72.38 119 ARG A N 1
ATOM 924 C CA . ARG A 1 119 ? -2.307 -17.286 41.142 1.00 72.38 119 ARG A CA 1
ATOM 925 C C . ARG A 1 119 ? -2.464 -18.439 40.144 1.00 72.38 119 ARG A C 1
ATOM 927 O O . ARG A 1 119 ? -2.842 -18.158 39.004 1.00 72.38 119 ARG A O 1
ATOM 934 N N . PRO A 1 120 ? -2.156 -19.694 40.520 1.00 71.94 120 PRO A N 1
ATOM 935 C CA . PRO A 1 120 ? -2.271 -20.814 39.596 1.00 71.94 120 PRO A CA 1
ATOM 936 C C . PRO A 1 120 ? -3.701 -20.869 39.058 1.00 71.94 120 PRO A C 1
ATOM 938 O O . PRO A 1 120 ? -4.658 -20.763 39.829 1.00 71.94 120 PRO A O 1
ATOM 941 N N . ALA A 1 121 ? -3.838 -20.979 37.736 1.00 63.66 121 ALA A N 1
ATOM 942 C CA . ALA A 1 121 ? -5.145 -21.041 37.099 1.00 63.66 121 ALA A CA 1
ATOM 943 C C . ALA A 1 121 ? -5.932 -22.238 37.671 1.00 63.66 121 ALA A C 1
ATOM 945 O O . ALA A 1 121 ? -5.354 -23.324 37.795 1.00 63.66 121 ALA A O 1
ATOM 946 N N . PRO A 1 122 ? -7.215 -22.067 38.044 1.00 70.31 122 PRO A N 1
ATOM 947 C CA . PRO A 1 122 ? -8.009 -23.161 38.589 1.00 70.31 122 PRO A CA 1
ATOM 948 C C . PRO A 1 122 ? -8.084 -24.299 37.567 1.00 70.31 122 PRO A C 1
ATOM 950 O O . PRO A 1 122 ? -8.401 -24.080 36.397 1.00 70.31 122 PRO A O 1
ATOM 953 N N . HIS A 1 123 ? -7.744 -25.511 38.006 1.00 64.31 123 HIS A N 1
ATOM 954 C CA . HIS A 1 123 ? -7.637 -26.668 37.126 1.00 64.31 123 HIS A CA 1
ATOM 955 C C . HIS A 1 123 ? -9.019 -27.058 36.585 1.00 64.31 123 HIS A C 1
ATOM 957 O O . HIS A 1 123 ? -9.954 -27.303 37.350 1.00 64.31 123 HIS A O 1
ATOM 963 N N . PHE A 1 124 ? -9.152 -27.089 35.258 1.00 63.66 124 PHE A N 1
ATOM 964 C CA . PHE A 1 124 ? -10.426 -27.334 34.591 1.00 63.66 124 PHE A CA 1
ATOM 965 C C . PHE A 1 124 ? -10.950 -28.736 34.944 1.00 63.66 124 PHE A C 1
ATOM 967 O O . PHE A 1 124 ? -10.254 -29.726 34.742 1.00 63.66 124 PHE A O 1
ATOM 974 N N . GLY A 1 125 ? -12.168 -28.815 35.486 1.00 70.50 125 GLY A N 1
ATOM 975 C CA . GLY A 1 125 ? -12.805 -30.073 35.898 1.00 70.50 125 GLY A CA 1
ATOM 976 C C . GLY A 1 125 ? -12.771 -30.384 37.400 1.00 70.50 125 GLY A C 1
ATOM 977 O O . GLY A 1 125 ? -13.507 -31.269 37.829 1.00 70.50 125 GLY A O 1
ATOM 978 N N . VAL A 1 126 ? -12.012 -29.648 38.224 1.00 69.00 126 VAL A N 1
ATOM 979 C CA . VAL A 1 126 ? -12.072 -29.791 39.693 1.00 69.00 126 VAL A CA 1
ATOM 980 C C . VAL A 1 126 ? -12.897 -28.643 40.288 1.00 69.00 126 VAL A C 1
ATOM 982 O O . VAL A 1 126 ? -12.480 -27.489 40.180 1.00 69.00 126 VAL A O 1
ATOM 985 N N . PRO A 1 127 ? -14.054 -28.902 40.932 1.00 65.31 127 PRO A N 1
ATOM 986 C CA . PRO A 1 127 ? -14.833 -27.849 41.574 1.00 65.31 127 PRO A CA 1
ATOM 987 C C . PRO A 1 127 ? -14.064 -27.278 42.773 1.00 65.31 127 PRO A C 1
ATOM 989 O O . PRO A 1 127 ? -14.028 -27.862 43.856 1.00 65.31 127 PRO A O 1
ATOM 992 N N . THR A 1 128 ? -13.437 -26.116 42.582 1.00 64.06 128 THR A N 1
ATOM 993 C CA . THR A 1 128 ? -12.724 -25.395 43.644 1.00 64.06 128 THR A CA 1
ATOM 994 C C . THR A 1 128 ? -13.705 -24.913 44.712 1.00 64.06 128 THR A C 1
ATOM 996 O O . THR A 1 128 ? -14.338 -23.867 44.565 1.00 64.06 128 THR A O 1
ATOM 999 N N . SER A 1 129 ? -13.811 -25.673 45.804 1.00 62.97 129 SER A N 1
ATOM 1000 C CA . SER A 1 129 ? -14.544 -25.286 47.013 1.00 62.97 129 SER A CA 1
ATOM 1001 C C . SER A 1 129 ? -13.825 -24.128 47.713 1.00 62.97 129 SER A C 1
ATOM 1003 O O . SER A 1 129 ? -13.017 -24.318 48.622 1.00 62.97 129 SER A O 1
ATOM 1005 N N . LEU A 1 130 ? -14.074 -22.903 47.244 1.00 63.19 130 LEU A N 1
ATOM 1006 C CA . LEU A 1 130 ? -13.667 -21.700 47.960 1.00 63.19 130 LEU A CA 1
ATOM 1007 C C . LEU A 1 130 ? -14.475 -21.621 49.265 1.00 63.19 130 LEU A C 1
ATOM 1009 O O . LEU A 1 130 ? -15.704 -21.715 49.207 1.00 63.19 130 LEU A O 1
ATOM 1013 N N . PRO A 1 131 ? -13.829 -21.433 50.432 1.00 72.25 131 PRO A N 1
ATOM 1014 C CA . PRO A 1 131 ? -14.539 -21.392 51.702 1.00 72.25 131 PRO A CA 1
ATOM 1015 C C . PRO A 1 131 ? -15.574 -20.257 51.683 1.00 72.25 131 PRO A C 1
ATOM 1017 O O . PRO A 1 131 ? -15.239 -19.136 51.266 1.00 72.25 131 PRO A O 1
ATOM 1020 N N . PRO A 1 132 ? -16.825 -20.521 52.112 1.00 66.06 132 PRO A N 1
ATOM 1021 C CA . PRO A 1 132 ? -17.899 -19.544 52.047 1.00 66.06 132 PRO A CA 1
ATOM 1022 C C . PRO A 1 132 ? -17.535 -18.336 52.905 1.00 66.06 132 PRO A C 1
ATOM 1024 O O . PRO A 1 132 ? -17.484 -18.413 54.131 1.00 66.06 132 PRO A O 1
ATOM 1027 N N . GLN A 1 133 ? -17.273 -17.207 52.246 1.00 71.75 133 GLN A N 1
ATOM 1028 C CA . GLN A 1 133 ? -16.990 -15.955 52.934 1.00 71.75 133 GLN A CA 1
ATOM 1029 C C . GLN A 1 133 ? -18.203 -15.590 53.804 1.00 71.75 133 GLN A C 1
ATOM 1031 O O . GLN A 1 133 ? -19.326 -15.596 53.282 1.00 71.75 133 GLN A O 1
ATOM 1036 N N . PRO A 1 134 ? -18.021 -15.283 55.102 1.00 72.12 134 PRO A N 1
ATOM 1037 C CA . PRO A 1 134 ? -19.131 -14.980 55.993 1.00 72.12 134 PRO A CA 1
ATOM 1038 C C . PRO A 1 134 ? -19.839 -13.712 55.510 1.00 72.12 134 PRO A C 1
ATOM 1040 O O . PRO A 1 134 ? -19.330 -12.596 55.634 1.00 72.12 134 PRO A O 1
ATOM 1043 N N . LYS A 1 135 ? -21.027 -13.894 54.926 1.00 67.56 135 LYS A N 1
ATOM 1044 C CA . LYS A 1 135 ? -21.874 -12.802 54.449 1.00 67.56 135 LYS A CA 1
ATOM 1045 C C . LYS A 1 135 ? -22.381 -12.031 55.663 1.00 67.56 135 LYS A C 1
ATOM 1047 O O . LYS A 1 135 ? -23.319 -12.470 56.324 1.00 67.56 135 LYS A O 1
ATOM 1052 N N . LYS A 1 136 ? -21.755 -10.890 55.962 1.00 76.38 136 LYS A N 1
ATOM 1053 C CA . LYS A 1 136 ? -22.274 -9.943 56.956 1.00 76.38 136 LYS A CA 1
ATOM 1054 C C . LYS A 1 136 ? -23.686 -9.534 56.530 1.00 76.38 136 LYS A C 1
ATOM 1056 O O . LYS A 1 136 ? -23.887 -9.170 55.373 1.00 76.38 136 LYS A O 1
ATOM 1061 N N . ALA A 1 137 ? -24.651 -9.624 57.442 1.00 77.00 137 ALA A N 1
ATOM 1062 C CA . ALA A 1 137 ? -26.013 -9.185 57.171 1.00 77.00 137 ALA A CA 1
ATOM 1063 C C . ALA A 1 137 ? -26.012 -7.671 56.907 1.00 77.00 137 ALA A C 1
ATOM 1065 O O . ALA A 1 137 ? -25.534 -6.899 57.736 1.00 77.00 137 ALA A O 1
ATOM 1066 N N . THR A 1 138 ? -26.507 -7.253 55.742 1.00 71.44 138 THR A N 1
ATOM 1067 C CA . THR A 1 138 ? -26.554 -5.837 55.366 1.00 71.44 138 THR A CA 1
ATOM 1068 C C . THR A 1 138 ? -27.665 -5.136 56.137 1.00 71.44 138 THR A C 1
ATOM 1070 O O . THR A 1 138 ? -28.844 -5.300 55.824 1.00 71.44 138 THR A O 1
ATOM 1073 N N . THR A 1 139 ? -27.297 -4.339 57.137 1.00 76.12 139 THR A N 1
ATOM 1074 C CA . THR A 1 139 ? -28.222 -3.440 57.831 1.00 76.12 139 THR A CA 1
ATOM 1075 C C . THR A 1 139 ? -28.697 -2.348 56.872 1.00 76.12 139 THR A C 1
ATOM 1077 O O . THR A 1 139 ? -27.884 -1.710 56.203 1.00 76.12 139 THR A O 1
ATOM 1080 N N . VAL A 1 140 ? -30.006 -2.105 56.810 1.00 70.00 140 VAL A N 1
ATOM 1081 C CA . VAL A 1 140 ? -30.576 -1.018 56.001 1.00 70.00 140 VAL A CA 1
ATOM 1082 C C . VAL A 1 140 ? -30.347 0.335 56.681 1.00 70.00 140 VAL A C 1
ATOM 1084 O O . VAL A 1 140 ? -31.154 0.784 57.487 1.00 70.00 140 VAL A O 1
ATOM 1087 N N . GLN A 1 141 ? -29.235 1.001 56.357 1.00 66.50 141 GLN A N 1
ATOM 1088 C CA . GLN A 1 141 ? -29.106 2.436 56.620 1.00 66.50 141 GLN A CA 1
ATOM 1089 C C . GLN A 1 141 ? -29.937 3.230 55.597 1.00 66.50 141 GLN A C 1
ATOM 1091 O O . GLN A 1 141 ? -29.900 2.897 54.407 1.00 66.50 141 GLN A O 1
ATOM 1096 N N . PRO A 1 142 ? -30.656 4.290 56.014 1.00 72.25 142 PRO A N 1
ATOM 1097 C CA . PRO A 1 142 ? -31.253 5.232 55.075 1.00 72.25 142 PRO A CA 1
ATOM 1098 C C . PRO A 1 142 ? -30.140 5.897 54.254 1.00 72.25 142 PRO A C 1
ATOM 1100 O O . PRO A 1 142 ? -29.143 6.366 54.800 1.00 72.25 142 PRO A O 1
ATOM 1103 N N . PHE A 1 143 ? -30.286 5.905 52.930 1.00 60.16 143 PHE A N 1
ATOM 1104 C CA . PHE A 1 143 ? -29.247 6.376 52.019 1.00 60.16 143 PHE A CA 1
ATOM 1105 C C . PHE A 1 143 ? -29.278 7.909 51.890 1.00 60.16 143 PHE A C 1
ATOM 1107 O O . PHE A 1 143 ? -29.940 8.463 51.018 1.00 60.16 143 PHE A O 1
ATOM 1114 N N . SER A 1 144 ? -28.517 8.621 52.720 1.00 66.75 144 SER A N 1
ATOM 1115 C CA . SER A 1 144 ? -28.224 10.041 52.485 1.00 66.75 144 SER A CA 1
ATOM 1116 C C . SER A 1 144 ? -27.213 10.175 51.341 1.00 66.75 144 SER A C 1
ATOM 1118 O O . SER A 1 144 ? -25.998 10.159 51.545 1.00 66.75 144 SER A O 1
ATOM 1120 N N . PHE A 1 145 ? -27.710 10.261 50.103 1.00 63.94 145 PHE A N 1
ATOM 1121 C CA . PHE A 1 145 ? -26.855 10.387 48.915 1.00 63.94 145 PHE A CA 1
ATOM 1122 C C . PHE A 1 145 ? -26.110 11.735 48.863 1.00 63.94 145 PHE A C 1
ATOM 1124 O O . PHE A 1 145 ? -25.062 11.816 48.226 1.00 63.94 145 PHE A O 1
ATOM 1131 N N . ASP A 1 146 ? -26.604 12.753 49.573 1.00 79.31 146 ASP A N 1
ATOM 1132 C CA . ASP A 1 146 ? -26.100 14.133 49.556 1.00 79.31 146 ASP A CA 1
ATOM 1133 C C . ASP A 1 146 ? -24.635 14.256 49.986 1.00 79.31 146 ASP A C 1
ATOM 1135 O O . ASP A 1 146 ? -23.868 14.965 49.341 1.00 79.31 146 ASP A O 1
ATOM 1139 N N . GLU A 1 147 ? -24.203 13.518 51.013 1.00 82.06 147 GLU A N 1
ATOM 1140 C CA . GLU A 1 147 ? -22.799 13.512 51.452 1.00 82.06 147 GLU A CA 1
ATOM 1141 C C . GLU A 1 147 ? -21.884 12.898 50.381 1.00 82.06 147 GLU A C 1
ATOM 1143 O O . GLU A 1 147 ? -20.782 13.375 50.112 1.00 82.06 147 GLU A O 1
ATOM 1148 N N . LYS A 1 148 ? -22.363 11.864 49.682 1.00 80.69 148 LYS A N 1
ATOM 1149 C CA . LYS A 1 148 ? -21.622 11.256 48.574 1.00 80.69 148 LYS A CA 1
ATOM 1150 C C . LYS A 1 148 ? -21.588 12.176 47.352 1.00 80.69 148 LYS A C 1
ATOM 1152 O O . LYS A 1 148 ? -20.558 12.240 46.680 1.00 80.69 148 LYS A O 1
ATOM 1157 N N . ILE A 1 149 ? -22.679 12.889 47.072 1.00 83.69 149 ILE A N 1
ATOM 1158 C CA . ILE A 1 149 ? -22.759 13.883 45.996 1.00 83.69 149 ILE A CA 1
ATOM 1159 C C . ILE A 1 149 ? -21.789 15.030 46.292 1.00 83.69 149 ILE A C 1
ATOM 1161 O O . ILE A 1 149 ? -20.895 15.264 45.476 1.00 83.69 149 ILE A O 1
ATOM 1165 N N . SER A 1 150 ? -21.858 15.650 47.474 1.00 88.69 150 SER A N 1
ATOM 1166 C CA . SER A 1 150 ? -20.987 16.768 47.859 1.00 88.69 150 SER A CA 1
ATOM 1167 C C . SER A 1 150 ? -19.502 16.385 47.837 1.00 88.69 150 SER A C 1
ATOM 1169 O O . SER A 1 150 ? -18.689 17.119 47.275 1.00 88.69 150 SER A O 1
ATOM 1171 N N . LEU A 1 151 ? -19.140 15.185 48.310 1.00 87.12 151 LEU A N 1
ATOM 1172 C CA . LEU A 1 151 ? -17.773 14.658 48.203 1.00 87.12 151 LEU A CA 1
ATOM 1173 C C . LEU A 1 151 ? -17.325 14.428 46.749 1.00 87.12 151 LEU A C 1
ATOM 1175 O O . LEU A 1 151 ? -16.143 14.599 46.441 1.00 87.12 151 LEU A O 1
ATOM 1179 N N . THR A 1 152 ? -18.225 14.045 45.835 1.00 87.94 152 THR A N 1
ATOM 1180 C CA . THR A 1 152 ? -17.883 13.959 44.401 1.00 87.94 152 THR A CA 1
ATOM 1181 C C . THR A 1 152 ? -17.787 15.326 43.728 1.00 87.94 152 THR A C 1
ATOM 1183 O O . THR A 1 152 ? -16.982 15.485 42.812 1.00 87.94 152 THR A O 1
ATOM 1186 N N . GLU A 1 153 ? -18.556 16.318 44.173 1.00 92.00 153 GLU A N 1
ATOM 1187 C CA . GLU A 1 153 ? -18.467 17.694 43.681 1.00 92.00 153 GLU A CA 1
ATOM 1188 C C . GLU A 1 153 ? -17.193 18.394 44.150 1.00 92.00 153 GLU A C 1
ATOM 1190 O O . GLU A 1 153 ? -16.543 19.054 43.339 1.00 92.00 153 GLU A O 1
ATOM 1195 N N . LEU A 1 154 ? -16.799 18.200 45.412 1.00 94.00 154 LEU A N 1
ATOM 1196 C CA . LEU A 1 154 ? -15.540 18.710 45.955 1.00 94.00 154 LEU A CA 1
ATOM 1197 C C . LEU A 1 154 ? -14.357 18.171 45.138 1.00 94.00 154 LEU A C 1
ATOM 1199 O O . LEU A 1 154 ? -13.638 18.944 44.516 1.00 94.00 154 LEU A O 1
ATOM 1203 N N . LYS A 1 155 ? -14.274 16.843 44.968 1.00 93.69 155 LYS A N 1
ATOM 1204 C CA . LYS A 1 155 ? -13.233 16.195 44.148 1.00 93.69 155 LYS A CA 1
ATOM 1205 C C . LYS A 1 155 ? -13.204 16.675 42.694 1.00 93.69 155 LYS A C 1
ATOM 1207 O O . LYS A 1 155 ? -12.132 16.743 42.098 1.00 93.69 155 LYS A O 1
ATOM 1212 N N . LYS A 1 156 ? -14.360 17.000 42.098 1.00 95.25 156 LYS A N 1
ATOM 1213 C CA . LYS A 1 156 ? -14.424 17.600 40.752 1.00 95.25 156 LYS A CA 1
ATOM 1214 C C . LYS A 1 156 ? -13.845 19.016 40.747 1.00 95.25 156 LYS A C 1
ATOM 1216 O O . LYS A 1 156 ? -13.058 19.324 39.856 1.00 95.25 156 LYS A O 1
ATOM 1221 N N . LYS A 1 157 ? -14.198 19.854 41.729 1.00 95.00 157 LYS A N 1
ATOM 1222 C CA . LYS A 1 157 ? -13.666 21.221 41.882 1.00 95.00 157 LYS A CA 1
ATOM 1223 C C . LYS A 1 157 ? -12.150 21.203 42.102 1.00 95.00 157 LYS A C 1
ATOM 1225 O O . LYS A 1 157 ? -11.441 21.897 41.378 1.00 95.00 157 LYS A O 1
ATOM 1230 N N . ASP A 1 158 ? -11.659 20.334 42.984 1.00 94.94 158 ASP A N 1
ATOM 1231 C CA . ASP A 1 158 ? -10.225 20.148 43.245 1.00 94.94 158 ASP A CA 1
ATOM 1232 C C . ASP A 1 158 ? -9.474 19.733 41.971 1.00 94.94 158 ASP A C 1
ATOM 1234 O O . ASP A 1 158 ? -8.433 20.300 41.635 1.00 94.94 158 ASP A O 1
ATOM 1238 N N . LYS A 1 159 ? -10.033 18.786 41.199 1.00 95.56 159 LYS A N 1
ATOM 1239 C CA . LYS A 1 159 ? -9.424 18.331 39.941 1.00 95.56 159 LYS A CA 1
ATOM 1240 C C . LYS A 1 159 ? -9.395 19.426 38.871 1.00 95.56 159 LYS A C 1
ATOM 1242 O O . LYS A 1 159 ? -8.408 19.529 38.147 1.00 95.56 159 LYS A O 1
ATOM 1247 N N . ILE A 1 160 ? -10.439 20.253 38.780 1.00 94.25 160 ILE A N 1
ATOM 1248 C CA . ILE A 1 160 ? -10.473 21.418 37.880 1.00 94.25 160 ILE A CA 1
ATOM 1249 C C . ILE A 1 160 ? -9.410 22.443 38.300 1.00 94.25 160 ILE A C 1
ATOM 1251 O O . ILE A 1 160 ? -8.664 22.921 37.447 1.00 94.25 160 ILE A O 1
ATOM 1255 N N . HIS A 1 161 ? -9.280 22.729 39.599 1.00 96.12 161 HIS A N 1
ATOM 1256 C CA . HIS A 1 161 ? -8.258 23.638 40.126 1.00 96.12 161 HIS A CA 1
ATOM 1257 C C . HIS A 1 161 ? -6.833 23.146 39.814 1.00 96.12 161 HIS A C 1
ATOM 1259 O O . HIS A 1 161 ? -6.012 23.900 39.296 1.00 96.12 161 HIS A O 1
ATOM 1265 N N . GLU A 1 162 ? -6.555 21.859 40.040 1.00 96.12 162 GLU A N 1
ATOM 1266 C CA . GLU A 1 162 ? -5.272 21.218 39.718 1.00 96.12 162 GLU A CA 1
ATOM 1267 C C . GLU A 1 162 ? -4.929 21.293 38.215 1.00 96.12 162 GLU A C 1
ATOM 1269 O O . GLU A 1 162 ? -3.761 21.426 37.842 1.00 96.12 162 GLU A O 1
ATOM 1274 N N . ILE A 1 163 ? -5.931 21.201 37.333 1.00 94.31 163 ILE A N 1
ATOM 1275 C CA . ILE A 1 163 ? -5.748 21.346 35.881 1.00 94.31 163 ILE A CA 1
ATOM 1276 C C . ILE A 1 163 ? -5.440 22.804 35.518 1.00 94.31 163 ILE A C 1
ATOM 1278 O O . ILE A 1 163 ? -4.457 23.042 34.818 1.00 94.31 163 ILE A O 1
ATOM 1282 N N . LEU A 1 164 ? -6.207 23.766 36.038 1.00 94.06 164 LEU A N 1
ATOM 1283 C CA . LEU A 1 164 ? -5.996 25.196 35.779 1.00 94.06 164 LEU A CA 1
ATOM 1284 C C . LEU A 1 164 ? -4.639 25.690 36.300 1.00 94.06 164 LEU A C 1
ATOM 1286 O O . LEU A 1 164 ? -3.970 26.471 35.625 1.00 94.06 164 LEU A O 1
ATOM 1290 N N . GLU A 1 165 ? -4.188 25.215 37.465 1.00 94.50 165 GLU A N 1
ATOM 1291 C CA . GLU A 1 165 ? -2.842 25.520 37.960 1.00 94.50 165 GLU A CA 1
ATOM 1292 C C . GLU A 1 165 ? -1.741 24.970 37.054 1.00 94.50 165 GLU A C 1
ATOM 1294 O O . GLU A 1 165 ? -0.752 25.662 36.810 1.00 94.50 165 GLU A O 1
ATOM 1299 N N . ARG A 1 166 ? -1.885 23.726 36.583 1.00 90.75 166 ARG A N 1
ATOM 1300 C CA . ARG A 1 166 ? -0.917 23.099 35.677 1.00 90.75 166 ARG A CA 1
ATOM 1301 C C . ARG A 1 166 ? -0.841 23.864 34.362 1.00 90.75 166 ARG A C 1
ATOM 1303 O O . ARG A 1 166 ? 0.247 24.262 33.964 1.00 90.75 166 ARG A O 1
ATOM 1310 N N . GLU A 1 167 ? -1.988 24.153 33.755 1.00 89.38 167 GLU A N 1
ATOM 1311 C CA . GLU A 1 167 ? -2.055 24.920 32.513 1.00 89.38 167 GLU A CA 1
ATOM 1312 C C . GLU A 1 167 ? -1.472 26.333 32.692 1.00 89.38 167 GLU A C 1
ATOM 1314 O O . GLU A 1 167 ? -0.733 26.811 31.834 1.00 89.38 167 GLU A O 1
ATOM 1319 N N . LYS A 1 168 ? -1.715 26.995 33.832 1.00 92.31 168 LYS A N 1
ATOM 1320 C CA . LYS A 1 168 ? -1.075 28.280 34.156 1.00 92.31 168 LYS A CA 1
ATOM 1321 C C . LYS A 1 168 ? 0.452 28.149 34.264 1.00 92.31 168 LYS A C 1
ATOM 1323 O O . LYS A 1 168 ? 1.164 28.949 33.664 1.00 92.31 168 LYS A O 1
ATOM 1328 N N . LYS A 1 169 ? 0.953 27.124 34.965 1.00 89.19 169 LYS A N 1
ATOM 1329 C CA . LYS A 1 169 ? 2.393 26.832 35.127 1.00 89.19 169 LYS A CA 1
ATOM 1330 C C . LYS A 1 169 ? 3.088 26.465 33.808 1.00 89.19 169 LYS A C 1
ATOM 1332 O O . LYS A 1 169 ? 4.283 26.729 33.684 1.00 89.19 169 LYS A O 1
ATOM 1337 N N . GLU A 1 170 ? 2.360 25.875 32.859 1.00 83.62 170 GLU A N 1
ATOM 1338 C CA . GLU A 1 170 ? 2.824 25.528 31.504 1.00 83.62 170 GLU A CA 1
ATOM 1339 C C . GLU A 1 170 ? 2.761 26.723 30.533 1.00 83.62 170 GLU A C 1
ATOM 1341 O O . GLU A 1 170 ? 3.624 26.855 29.667 1.00 83.62 170 GLU A O 1
ATOM 1346 N N . ARG A 1 171 ? 1.787 27.632 30.698 1.00 83.44 171 ARG A N 1
ATOM 1347 C CA . ARG A 1 171 ? 1.694 28.904 29.951 1.00 83.44 171 ARG A CA 1
ATOM 1348 C C . ARG A 1 171 ? 2.709 29.960 30.415 1.00 83.44 171 ARG A C 1
ATOM 1350 O O . ARG A 1 171 ? 2.993 30.897 29.671 1.00 83.44 171 ARG A O 1
ATOM 1357 N N . GLU A 1 172 ? 3.256 29.838 31.624 1.00 86.62 172 GLU A N 1
ATOM 1358 C CA . GLU A 1 172 ? 4.371 30.664 32.104 1.00 86.62 172 GLU A CA 1
ATOM 1359 C C . GLU A 1 172 ? 5.653 30.359 31.310 1.00 86.62 172 GLU A C 1
ATOM 1361 O O . GLU A 1 172 ? 6.357 29.384 31.582 1.00 86.62 172 GLU A O 1
ATOM 1366 N N . PHE A 1 173 ? 5.980 31.220 30.342 1.00 79.62 173 PHE A N 1
ATOM 1367 C CA . PHE A 1 173 ? 7.188 31.104 29.523 1.00 79.62 173 PHE A CA 1
ATOM 1368 C C . PHE A 1 173 ? 8.467 31.181 30.376 1.00 79.62 173 PHE A C 1
ATOM 1370 O O . PHE A 1 173 ? 8.910 32.255 30.785 1.00 79.62 173 PHE A O 1
ATOM 1377 N N . LYS A 1 174 ? 9.079 30.020 30.626 1.00 80.12 174 LYS A N 1
ATOM 1378 C CA . LYS A 1 174 ? 10.337 29.874 31.370 1.00 80.12 174 LYS A CA 1
ATOM 1379 C C . LYS A 1 174 ? 11.498 29.701 30.398 1.00 80.12 174 LYS A C 1
ATOM 1381 O O . LYS A 1 174 ? 11.872 28.585 30.035 1.00 80.12 174 LYS A O 1
ATOM 1386 N N . ALA A 1 175 ? 12.075 30.825 29.977 1.00 80.00 175 ALA A N 1
ATOM 1387 C CA . ALA A 1 175 ? 13.367 30.820 29.306 1.00 80.00 175 ALA A CA 1
ATOM 1388 C C . ALA A 1 175 ? 14.442 30.305 30.274 1.00 80.00 175 ALA A C 1
ATOM 1390 O O . ALA A 1 175 ? 14.588 30.820 31.383 1.00 80.00 175 ALA A O 1
ATOM 1391 N N . HIS A 1 176 ? 15.212 29.308 29.846 1.00 79.62 176 HIS A N 1
ATOM 1392 C CA . HIS A 1 176 ? 16.445 28.960 30.541 1.00 79.62 176 HIS A CA 1
ATOM 1393 C C . HIS A 1 176 ? 17.450 30.091 30.272 1.00 79.62 176 HIS A C 1
ATOM 1395 O O . HIS A 1 176 ? 17.592 30.481 29.108 1.00 79.62 176 HIS A O 1
ATOM 1401 N N . PRO A 1 177 ? 18.118 30.654 31.297 1.00 83.12 177 PRO A N 1
ATOM 1402 C CA . PRO A 1 177 ? 19.118 31.689 31.073 1.00 83.12 177 PRO A CA 1
ATOM 1403 C C . PRO A 1 177 ? 20.216 31.138 30.161 1.00 83.12 177 PRO A C 1
ATOM 1405 O O . PRO A 1 177 ? 20.599 29.971 30.278 1.00 83.12 177 PRO A O 1
ATOM 1408 N N . PHE A 1 178 ? 20.704 31.972 29.242 1.00 73.38 178 PHE A N 1
ATOM 1409 C CA . PHE A 1 178 ? 21.778 31.583 28.334 1.00 73.38 178 PHE A CA 1
ATOM 1410 C C . PHE A 1 178 ? 22.982 31.095 29.160 1.00 73.38 178 PHE A C 1
ATOM 1412 O O . PHE A 1 178 ? 23.336 31.768 30.136 1.00 73.38 178 PHE A O 1
ATOM 1419 N N . PRO A 1 179 ? 23.595 29.939 28.833 1.00 79.00 179 PRO A N 1
ATOM 1420 C CA . PRO A 1 179 ? 24.759 29.458 29.566 1.00 79.00 179 PRO A CA 1
ATOM 1421 C C . PRO A 1 179 ? 25.834 30.545 29.599 1.00 79.00 179 PRO A C 1
ATOM 1423 O O . PRO A 1 179 ? 26.118 31.166 28.578 1.00 79.00 179 PRO A O 1
ATOM 1426 N N . ASN A 1 180 ? 26.429 30.803 30.763 1.00 78.38 180 ASN A N 1
ATOM 1427 C CA . ASN A 1 180 ? 27.546 31.737 30.831 1.00 78.38 180 ASN A CA 1
ATOM 1428 C C . ASN A 1 180 ? 28.795 31.039 30.263 1.00 78.38 180 ASN A C 1
ATOM 1430 O O . ASN A 1 180 ? 29.342 30.133 30.894 1.00 78.38 180 ASN A O 1
ATOM 1434 N N . PHE A 1 181 ? 29.207 31.453 29.062 1.00 74.44 181 PHE A N 1
ATOM 1435 C CA . PHE A 1 181 ? 30.377 30.929 28.350 1.00 74.44 181 PHE A CA 1
ATOM 1436 C C . PHE A 1 181 ? 31.703 31.575 28.793 1.00 74.44 181 PHE A C 1
ATOM 1438 O O . PHE A 1 181 ? 32.763 31.110 28.382 1.00 74.44 181 PHE A O 1
ATOM 1445 N N . ASP A 1 182 ? 31.665 32.596 29.657 1.00 78.31 182 ASP A N 1
ATOM 1446 C CA . ASP A 1 182 ? 32.860 33.290 30.167 1.00 78.31 182 ASP A CA 1
ATOM 1447 C C . ASP A 1 182 ? 33.637 32.428 31.177 1.00 78.31 182 ASP A C 1
ATOM 1449 O O . ASP A 1 182 ? 34.798 32.697 31.491 1.00 78.31 182 ASP A O 1
ATOM 1453 N N . LYS A 1 183 ? 33.001 31.373 31.703 1.00 76.44 183 LYS A N 1
ATOM 1454 C CA . LYS A 1 183 ? 33.644 30.371 32.553 1.00 76.44 183 LYS A CA 1
ATOM 1455 C C . LYS A 1 183 ? 34.151 29.212 31.691 1.00 76.44 183 LYS A C 1
ATOM 1457 O O . LYS A 1 183 ? 33.323 28.518 31.098 1.00 76.44 183 LYS A O 1
ATOM 1462 N N . PRO A 1 184 ? 35.468 28.922 31.667 1.00 72.88 184 PRO A N 1
ATOM 1463 C CA . PRO A 1 184 ? 35.964 27.711 31.032 1.00 72.88 184 PRO A CA 1
ATOM 1464 C C . PRO A 1 184 ? 35.391 26.500 31.771 1.00 72.88 184 PRO A C 1
ATOM 1466 O O . PRO A 1 184 ? 35.712 26.232 32.930 1.00 72.88 184 PRO A O 1
ATOM 1469 N N . ILE A 1 185 ? 34.499 25.775 31.100 1.00 71.81 185 ILE A N 1
ATOM 1470 C CA . ILE A 1 185 ? 34.004 24.494 31.591 1.00 71.81 185 ILE A CA 1
ATOM 1471 C C . ILE A 1 185 ? 35.195 23.534 31.537 1.00 71.81 185 ILE A C 1
ATOM 1473 O O . ILE A 1 185 ? 35.733 23.290 30.458 1.00 71.81 185 ILE A O 1
ATOM 1477 N N . ASN A 1 186 ? 35.600 22.990 32.689 1.00 69.62 186 ASN A N 1
ATOM 1478 C CA . ASN A 1 186 ? 36.675 21.998 32.803 1.00 69.62 186 ASN A CA 1
ATOM 1479 C C . ASN A 1 186 ? 36.240 20.641 32.213 1.00 69.62 186 ASN A C 1
ATOM 1481 O O . ASN A 1 186 ? 36.081 19.654 32.932 1.00 69.62 186 ASN A O 1
ATOM 1485 N N . LEU A 1 187 ? 36.009 20.593 30.900 1.00 70.62 187 LEU A N 1
ATOM 1486 C CA . LEU A 1 187 ? 35.937 19.343 30.154 1.00 70.62 187 LEU A CA 1
ATOM 1487 C C . LEU A 1 187 ? 37.363 18.805 29.956 1.00 70.62 187 LEU A C 1
ATOM 1489 O O . LEU A 1 187 ? 38.275 19.595 29.701 1.00 70.62 187 LEU A O 1
ATOM 1493 N N . PRO A 1 188 ? 37.572 17.478 30.019 1.00 78.12 188 PRO A N 1
ATOM 1494 C CA . PRO A 1 188 ? 38.831 16.890 29.582 1.00 78.12 188 PRO A CA 1
ATOM 1495 C C . PRO A 1 188 ? 39.080 17.242 28.111 1.00 78.12 188 PRO A C 1
ATOM 1497 O O . PRO A 1 188 ? 38.140 17.320 27.313 1.00 78.12 188 PRO A O 1
ATOM 1500 N N . MET A 1 189 ? 40.349 17.449 27.749 1.00 77.50 189 MET A N 1
ATOM 1501 C CA . MET A 1 189 ? 40.723 17.747 26.369 1.00 77.50 189 MET A CA 1
ATOM 1502 C C . MET A 1 189 ? 40.232 16.615 25.459 1.00 77.50 189 MET A C 1
ATOM 1504 O O . MET A 1 189 ? 40.470 15.438 25.722 1.00 77.50 189 MET A O 1
ATOM 1508 N N . LYS A 1 190 ? 39.472 16.966 24.416 1.00 75.81 190 LYS A N 1
ATOM 1509 C CA . LYS A 1 190 ? 38.858 15.978 23.529 1.00 75.81 190 LYS A CA 1
ATOM 1510 C C . LYS A 1 190 ? 39.933 15.347 22.649 1.00 75.81 190 LYS A C 1
ATOM 1512 O O . LYS A 1 190 ? 40.290 15.914 21.618 1.00 75.81 190 LYS A O 1
ATOM 1517 N N . GLU A 1 191 ? 40.383 14.158 23.033 1.00 79.12 191 GLU A N 1
ATOM 1518 C CA . GLU A 1 191 ? 41.285 13.345 22.220 1.00 79.12 191 GLU A CA 1
ATOM 1519 C C . GLU A 1 191 ? 40.708 13.124 20.814 1.00 79.12 191 GLU A C 1
ATOM 1521 O O . GLU A 1 191 ? 39.560 12.695 20.634 1.00 79.12 191 GLU A O 1
ATOM 1526 N N . HIS A 1 192 ? 41.505 13.453 19.797 1.00 79.06 192 HIS A N 1
ATOM 1527 C CA . HIS A 1 192 ? 41.103 13.329 18.402 1.00 79.06 192 HIS A CA 1
ATOM 1528 C C . HIS A 1 192 ? 41.209 11.864 17.960 1.00 79.06 192 HIS A C 1
ATOM 1530 O O . HIS A 1 192 ? 42.256 11.402 17.501 1.00 79.06 192 HIS A O 1
ATOM 1536 N N . ILE A 1 193 ? 40.097 11.132 18.070 1.00 80.19 193 ILE A N 1
ATOM 1537 C CA . ILE A 1 193 ? 39.969 9.788 17.497 1.00 80.19 193 ILE A CA 1
ATOM 1538 C C . ILE A 1 193 ? 40.198 9.892 15.985 1.00 80.19 193 ILE A C 1
ATOM 1540 O O . ILE A 1 193 ? 39.421 10.527 15.271 1.00 80.19 193 ILE A O 1
ATOM 1544 N N . MET A 1 194 ? 41.272 9.269 15.497 1.00 80.69 194 MET A N 1
ATOM 1545 C CA . MET A 1 194 ? 41.567 9.224 14.066 1.00 80.69 194 MET A CA 1
ATOM 1546 C C . MET A 1 194 ? 40.425 8.527 13.313 1.00 80.69 194 MET A C 1
ATOM 1548 O O . MET A 1 194 ? 39.958 7.480 13.767 1.00 80.69 194 MET A O 1
ATOM 1552 N N . PRO A 1 195 ? 39.968 9.070 12.169 1.00 82.44 195 PRO A N 1
ATOM 1553 C CA . PRO A 1 195 ? 38.859 8.486 11.429 1.00 82.44 195 PRO A CA 1
ATOM 1554 C C . PRO A 1 195 ? 39.208 7.069 10.966 1.00 82.44 195 PRO A C 1
ATOM 1556 O O . PRO A 1 195 ? 40.250 6.843 10.344 1.00 82.44 195 PRO A O 1
ATOM 1559 N N . THR A 1 196 ? 38.318 6.118 11.255 1.00 84.50 196 THR A N 1
ATOM 1560 C CA . THR A 1 196 ? 38.454 4.722 10.835 1.00 84.50 196 THR A CA 1
ATOM 1561 C C . THR A 1 196 ? 38.579 4.651 9.317 1.00 84.50 196 THR A C 1
ATOM 1563 O O . THR A 1 196 ? 37.669 5.055 8.591 1.00 84.50 196 THR A O 1
ATOM 1566 N N . ARG A 1 197 ? 39.703 4.125 8.821 1.00 82.00 197 ARG A N 1
ATOM 1567 C CA . ARG A 1 197 ? 39.861 3.832 7.394 1.00 82.00 197 ARG A CA 1
ATOM 1568 C C . ARG A 1 197 ? 38.960 2.652 7.048 1.00 82.00 197 ARG A C 1
ATOM 1570 O O . ARG A 1 197 ? 39.086 1.592 7.653 1.00 82.00 197 ARG A O 1
ATOM 1577 N N . ILE A 1 198 ? 38.055 2.851 6.095 1.00 80.69 198 ILE A N 1
ATOM 1578 C CA . ILE A 1 198 ? 37.209 1.779 5.572 1.00 80.69 198 ILE A CA 1
ATOM 1579 C C . ILE A 1 198 ? 38.059 0.790 4.772 1.00 80.69 198 ILE A C 1
ATOM 1581 O O . ILE A 1 198 ? 38.731 1.166 3.813 1.00 80.69 198 ILE A O 1
ATOM 1585 N N . GLU A 1 199 ? 38.026 -0.476 5.172 1.00 82.31 199 GLU A N 1
ATOM 1586 C CA . GLU A 1 199 ? 38.513 -1.579 4.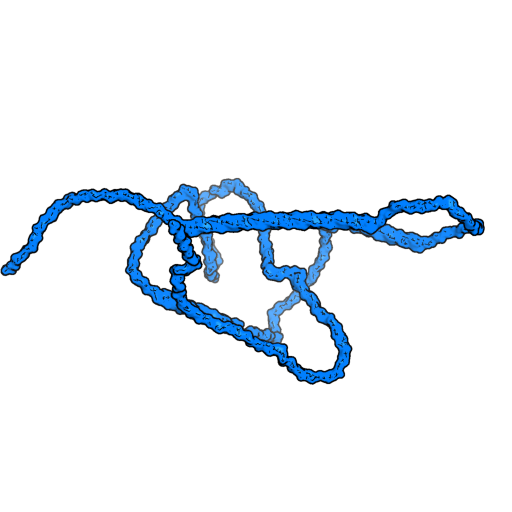351 1.00 82.31 199 GLU A CA 1
ATOM 1587 C C . GLU A 1 199 ? 37.428 -1.916 3.309 1.00 82.31 199 GLU A C 1
ATOM 1589 O O . GLU A 1 199 ? 36.254 -2.028 3.681 1.00 82.31 199 GLU A O 1
ATOM 1594 N N . PRO A 1 200 ? 37.761 -2.025 2.009 1.00 84.94 200 PRO A N 1
ATOM 1595 C CA . PRO A 1 200 ? 36.780 -2.378 0.991 1.00 84.94 200 PRO A CA 1
ATOM 1596 C C . PRO A 1 200 ? 36.305 -3.820 1.206 1.00 84.94 200 PRO A C 1
ATOM 1598 O O . PRO A 1 200 ? 37.076 -4.769 1.081 1.00 84.94 200 PRO A O 1
ATOM 1601 N N . PHE A 1 201 ? 35.022 -3.984 1.525 1.00 80.56 201 PHE A N 1
ATOM 1602 C CA . PHE A 1 201 ? 34.391 -5.289 1.685 1.00 80.56 201 PHE A CA 1
ATOM 1603 C C . PHE A 1 201 ? 33.666 -5.676 0.393 1.00 80.56 201 PHE A C 1
ATOM 1605 O O . PHE A 1 201 ? 32.754 -4.980 -0.047 1.00 80.56 201 PHE A O 1
ATOM 1612 N N . ASN A 1 202 ? 34.049 -6.806 -0.201 1.00 80.69 202 ASN A N 1
ATOM 1613 C CA . ASN A 1 202 ? 33.390 -7.312 -1.404 1.00 80.69 202 ASN A CA 1
ATOM 1614 C C . ASN A 1 202 ? 32.032 -7.922 -1.029 1.00 80.69 202 ASN A C 1
ATOM 1616 O O . ASN A 1 202 ? 31.960 -8.857 -0.222 1.00 80.69 202 ASN A O 1
ATOM 1620 N N . LEU A 1 203 ? 30.953 -7.425 -1.626 1.00 81.06 203 LEU A N 1
ATOM 1621 C CA . LEU A 1 203 ? 29.601 -7.931 -1.404 1.00 81.06 203 LEU A CA 1
ATOM 1622 C C . LEU A 1 203 ? 29.360 -9.204 -2.227 1.00 81.06 203 LEU A C 1
ATOM 1624 O O . LEU A 1 203 ? 29.653 -9.257 -3.417 1.00 81.06 203 LEU A O 1
ATOM 1628 N N . ASP A 1 204 ? 28.692 -10.213 -1.659 1.00 81.62 204 ASP A N 1
ATOM 1629 C CA . ASP A 1 204 ? 28.302 -11.422 -2.418 1.00 81.62 204 ASP A CA 1
ATOM 1630 C C . ASP A 1 204 ? 27.354 -11.131 -3.602 1.00 81.62 204 ASP A C 1
ATOM 1632 O O . ASP A 1 204 ? 27.187 -11.954 -4.505 1.00 81.62 204 ASP A O 1
ATOM 1636 N N . ILE A 1 205 ? 26.747 -9.941 -3.623 1.00 83.81 205 ILE A N 1
ATOM 1637 C CA . ILE A 1 205 ? 25.955 -9.431 -4.746 1.00 83.81 205 ILE A CA 1
ATOM 1638 C C . ILE A 1 205 ? 26.856 -9.082 -5.941 1.00 83.81 205 ILE A C 1
ATOM 1640 O O . ILE A 1 205 ? 26.456 -9.322 -7.080 1.00 83.81 205 ILE A O 1
ATOM 1644 N N . GLU A 1 206 ? 28.073 -8.581 -5.714 1.00 82.50 206 GLU A N 1
ATOM 1645 C CA . GLU A 1 206 ? 29.015 -8.209 -6.779 1.00 82.50 206 GLU A CA 1
ATOM 1646 C C . GLU A 1 206 ? 29.391 -9.441 -7.601 1.00 82.50 206 GLU A C 1
ATOM 1648 O O . GLU A 1 206 ? 29.209 -9.428 -8.816 1.00 82.50 206 GLU A O 1
ATOM 1653 N N . LYS A 1 207 ? 29.707 -10.563 -6.939 1.00 81.69 207 LYS A N 1
ATOM 1654 C CA . LYS A 1 207 ? 29.961 -11.875 -7.571 1.00 81.69 207 LYS A CA 1
ATOM 1655 C C . LYS A 1 207 ? 28.838 -12.324 -8.517 1.00 81.69 207 LYS A C 1
ATOM 1657 O O . LYS A 1 207 ? 29.088 -12.967 -9.535 1.00 81.69 207 LYS A O 1
ATOM 1662 N N . ARG A 1 208 ? 27.579 -11.980 -8.208 1.00 83.12 208 ARG A N 1
ATOM 1663 C CA . ARG A 1 208 ? 26.407 -12.279 -9.058 1.00 83.12 208 ARG A CA 1
ATOM 1664 C C . ARG A 1 208 ? 26.295 -11.334 -10.262 1.00 83.12 208 ARG A C 1
ATOM 1666 O O . ARG A 1 208 ? 25.723 -11.711 -11.284 1.00 83.12 208 ARG A O 1
ATOM 1673 N N . VAL A 1 209 ? 26.794 -10.106 -10.139 1.00 89.81 209 VAL A N 1
ATOM 1674 C CA . VAL A 1 209 ? 26.656 -9.031 -11.135 1.00 89.81 209 VAL A CA 1
ATOM 1675 C C . VAL A 1 209 ? 27.897 -8.902 -12.033 1.00 89.81 209 VAL A C 1
ATOM 1677 O O . VAL A 1 209 ? 27.760 -8.461 -13.174 1.00 89.81 209 VAL A O 1
ATOM 1680 N N . GLU A 1 210 ? 29.068 -9.384 -11.604 1.00 88.44 210 GLU A N 1
ATOM 1681 C CA . GLU A 1 210 ? 30.327 -9.429 -12.369 1.00 88.44 210 GLU A CA 1
ATOM 1682 C C . GLU A 1 210 ? 30.148 -9.922 -13.812 1.00 88.44 210 GLU A C 1
ATOM 1684 O O . GLU A 1 210 ? 30.618 -9.284 -14.751 1.00 88.44 210 GLU A 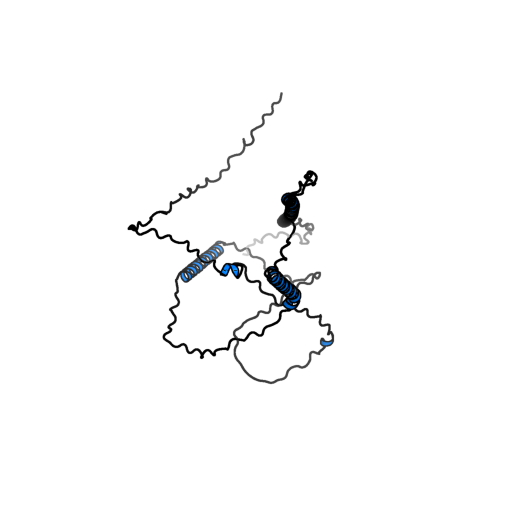O 1
ATOM 1689 N N . ALA A 1 211 ? 29.434 -11.034 -14.017 1.00 88.75 211 ALA A N 1
ATOM 1690 C CA . ALA A 1 211 ? 29.219 -11.601 -15.351 1.00 88.75 211 ALA A CA 1
ATOM 1691 C C . ALA A 1 211 ? 28.351 -10.708 -16.262 1.00 88.75 211 ALA A C 1
ATOM 1693 O O . ALA A 1 211 ? 28.456 -10.783 -17.486 1.00 88.75 211 ALA A O 1
ATOM 1694 N N . ARG A 1 212 ? 27.493 -9.855 -15.682 1.00 91.06 212 ARG A N 1
ATOM 1695 C CA . ARG A 1 212 ? 26.718 -8.846 -16.420 1.00 91.06 212 ARG A CA 1
ATOM 1696 C C . ARG A 1 212 ? 27.577 -7.621 -16.733 1.00 91.06 212 ARG A C 1
ATOM 1698 O O . ARG A 1 212 ? 27.495 -7.121 -17.849 1.00 91.06 212 ARG A O 1
ATOM 1705 N N . LEU A 1 213 ? 28.395 -7.171 -15.778 1.00 91.31 213 LEU A N 1
ATOM 1706 C CA . LEU A 1 213 ? 29.313 -6.043 -15.964 1.00 91.31 213 LEU A CA 1
ATOM 1707 C C . LEU A 1 213 ? 30.355 -6.347 -17.045 1.00 91.31 213 LEU A C 1
ATOM 1709 O O . LEU A 1 213 ? 30.471 -5.564 -17.980 1.00 91.31 213 LEU A O 1
ATOM 1713 N N . LYS A 1 214 ? 30.996 -7.523 -17.000 1.00 93.62 214 LYS A N 1
ATOM 1714 C CA . LYS A 1 214 ? 31.948 -7.978 -18.032 1.00 93.62 214 LYS A CA 1
ATOM 1715 C C . LYS A 1 21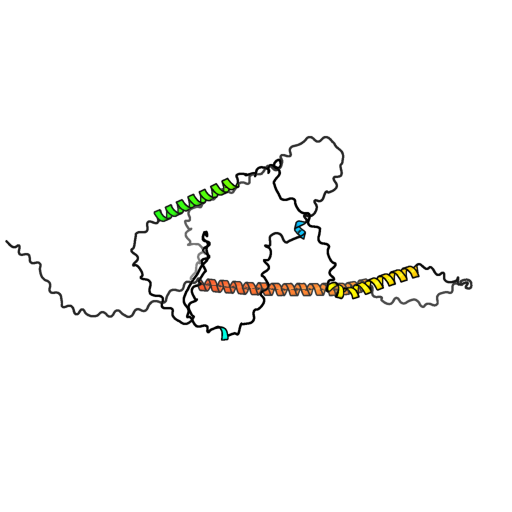4 ? 31.325 -7.981 -19.431 1.00 93.62 214 LYS A C 1
ATOM 1717 O O . LYS A 1 214 ? 31.893 -7.408 -20.348 1.00 93.62 214 LYS A O 1
ATOM 1722 N N . LYS A 1 215 ? 30.109 -8.521 -19.593 1.00 94.94 215 LYS A N 1
ATOM 1723 C CA . LYS A 1 215 ? 29.388 -8.490 -20.884 1.00 94.94 215 LYS A CA 1
ATOM 1724 C C . LYS A 1 215 ? 29.036 -7.078 -21.359 1.00 94.94 215 LYS A C 1
ATOM 1726 O O . LYS A 1 215 ? 28.991 -6.832 -22.560 1.00 94.94 215 LYS A O 1
ATOM 1731 N N . TRP A 1 216 ? 28.737 -6.162 -20.440 1.00 94.69 216 TRP A N 1
ATOM 1732 C CA . TRP A 1 216 ? 28.452 -4.766 -20.777 1.00 94.69 216 TRP A CA 1
ATOM 1733 C C . TRP A 1 216 ? 29.723 -4.024 -21.212 1.00 94.69 216 TRP A C 1
ATOM 1735 O O . TRP A 1 216 ? 29.708 -3.344 -22.235 1.00 94.69 216 TRP A O 1
ATOM 1745 N N . GLU A 1 217 ? 30.830 -4.234 -20.500 1.00 96.00 217 GLU A N 1
ATOM 1746 C CA . GLU A 1 217 ? 32.161 -3.717 -20.829 1.00 96.00 217 GLU A CA 1
ATOM 1747 C C . GLU A 1 217 ? 32.670 -4.262 -22.176 1.00 96.00 217 GLU A C 1
ATOM 1749 O O . GLU A 1 217 ? 33.051 -3.484 -23.048 1.00 96.00 217 GLU A O 1
ATOM 1754 N N . GLU A 1 218 ? 32.555 -5.574 -22.415 1.00 96.06 218 GLU A N 1
ATOM 1755 C CA . GLU A 1 218 ? 32.827 -6.210 -23.715 1.00 96.06 218 GLU A CA 1
ATOM 1756 C C . GLU A 1 218 ? 32.001 -5.589 -24.853 1.00 96.06 218 GLU A C 1
ATOM 1758 O O . GLU A 1 218 ? 32.515 -5.386 -25.955 1.00 96.06 218 GLU A O 1
ATOM 1763 N N . ASN A 1 219 ? 30.724 -5.274 -24.609 1.00 94.56 219 ASN A N 1
ATOM 1764 C CA . ASN A 1 219 ? 29.855 -4.672 -25.618 1.00 94.56 219 ASN A CA 1
ATOM 1765 C C . ASN A 1 219 ? 30.243 -3.211 -25.918 1.00 94.56 219 ASN A C 1
ATOM 1767 O O . ASN A 1 219 ? 30.287 -2.831 -27.088 1.00 94.56 219 ASN A O 1
ATOM 1771 N N . LEU A 1 220 ? 30.594 -2.418 -24.898 1.00 96.69 220 LEU A N 1
ATOM 1772 C CA . LEU A 1 220 ? 31.128 -1.057 -25.068 1.00 96.69 220 LEU A CA 1
ATOM 1773 C C . LEU A 1 220 ? 32.465 -1.057 -25.826 1.00 96.69 220 LEU A C 1
ATOM 1775 O O . LEU A 1 220 ? 32.673 -0.245 -26.729 1.00 96.69 220 LEU A O 1
ATOM 1779 N N . GLU A 1 221 ? 33.358 -1.992 -25.502 1.00 96.38 221 GLU A N 1
ATOM 1780 C CA . GLU A 1 221 ? 34.638 -2.196 -26.185 1.00 96.38 221 GLU A CA 1
ATOM 1781 C C . GLU A 1 221 ? 34.416 -2.558 -27.669 1.00 96.38 221 GLU A C 1
ATOM 1783 O O . GLU A 1 221 ? 35.029 -1.961 -28.560 1.00 96.38 221 GLU A O 1
ATOM 1788 N N . GLN A 1 222 ? 33.487 -3.475 -27.966 1.00 95.94 222 GLN A N 1
ATOM 1789 C CA . GLN A 1 222 ? 33.105 -3.821 -29.342 1.00 95.94 222 GLN A CA 1
ATOM 1790 C C . GLN A 1 222 ? 32.472 -2.648 -30.101 1.00 95.94 222 GLN A C 1
ATOM 1792 O O . GLN A 1 222 ? 32.769 -2.454 -31.281 1.00 95.94 222 GLN A O 1
ATOM 1797 N N . GLU A 1 223 ? 31.609 -1.864 -29.458 1.00 95.06 223 GLU A N 1
ATOM 1798 C CA . GLU A 1 223 ? 30.982 -0.689 -30.067 1.00 95.06 223 GLU A CA 1
ATOM 1799 C C . GLU A 1 223 ? 32.016 0.412 -30.354 1.00 95.06 223 GLU A C 1
ATOM 1801 O O . GLU A 1 223 ? 32.065 0.930 -31.473 1.00 95.06 223 GLU A O 1
ATOM 1806 N N . SER A 1 224 ? 32.937 0.673 -29.420 1.00 94.69 224 SER A N 1
ATOM 1807 C CA . SER A 1 224 ? 34.084 1.570 -29.626 1.00 94.69 224 SER A CA 1
ATOM 1808 C C . SER A 1 224 ? 34.964 1.114 -30.796 1.00 94.69 224 SER A C 1
ATOM 1810 O O . SER A 1 224 ? 35.380 1.935 -31.618 1.00 94.69 224 SER A O 1
ATOM 1812 N N . ARG A 1 225 ? 35.230 -0.195 -30.923 1.00 95.00 225 ARG A N 1
ATOM 1813 C CA . ARG A 1 225 ? 35.978 -0.764 -32.060 1.00 95.00 225 ARG A CA 1
ATOM 1814 C C . ARG A 1 225 ? 35.241 -0.559 -33.383 1.00 95.00 225 ARG A C 1
ATOM 1816 O O . ARG A 1 225 ? 35.844 -0.031 -34.314 1.00 95.00 225 ARG A O 1
ATOM 1823 N N . LYS A 1 226 ? 33.938 -0.860 -33.445 1.00 92.94 226 LYS A N 1
ATOM 1824 C CA . LYS A 1 226 ? 33.094 -0.621 -34.633 1.00 92.94 226 LYS A CA 1
ATOM 1825 C C . LYS A 1 226 ? 33.078 0.858 -35.038 1.00 92.94 226 LYS A C 1
ATOM 1827 O O . LYS A 1 226 ? 33.237 1.161 -36.216 1.00 92.94 226 LYS A O 1
ATOM 1832 N N . GLN A 1 227 ? 32.977 1.789 -34.087 1.00 90.56 227 GLN A N 1
ATOM 1833 C CA . GLN A 1 227 ? 33.071 3.233 -34.358 1.00 90.56 227 GLN A CA 1
ATOM 1834 C C . GLN A 1 227 ? 34.464 3.639 -34.882 1.00 90.56 227 GLN A C 1
ATOM 1836 O O . GLN A 1 227 ? 34.576 4.379 -35.864 1.00 90.56 227 GLN A O 1
ATOM 1841 N N . LYS A 1 228 ? 35.543 3.107 -34.289 1.00 91.94 228 LYS A N 1
ATOM 1842 C CA . LYS A 1 228 ? 36.930 3.293 -34.766 1.00 91.94 228 LYS A CA 1
ATOM 1843 C C . LYS A 1 228 ? 37.195 2.644 -36.128 1.00 91.94 228 LYS A C 1
ATOM 1845 O O . LYS A 1 228 ? 38.159 3.009 -36.793 1.00 91.94 228 LYS A O 1
ATOM 1850 N N . GLU A 1 229 ? 36.399 1.667 -36.547 1.00 90.00 229 GLU A N 1
ATOM 1851 C CA . GLU A 1 229 ? 36.471 1.056 -37.879 1.00 90.00 229 GLU A CA 1
ATOM 1852 C C . GLU A 1 229 ? 35.642 1.828 -38.904 1.00 90.00 229 GLU A C 1
ATOM 1854 O O . GLU A 1 229 ? 36.142 2.106 -39.990 1.00 90.00 229 GLU A O 1
ATOM 1859 N N . ALA A 1 230 ? 34.439 2.275 -38.540 1.00 87.31 230 ALA A N 1
ATOM 1860 C CA . ALA A 1 230 ? 33.594 3.117 -39.385 1.00 87.31 230 ALA A CA 1
ATOM 1861 C C . ALA A 1 230 ? 34.236 4.483 -39.701 1.00 87.31 230 ALA A C 1
ATOM 1863 O O . ALA A 1 230 ? 34.084 4.997 -40.807 1.00 87.31 230 ALA A O 1
ATOM 1864 N N . THR A 1 231 ? 35.000 5.052 -38.763 1.00 86.12 231 THR A N 1
ATOM 1865 C CA . THR A 1 231 ? 35.756 6.304 -38.977 1.00 86.12 231 THR A CA 1
ATOM 1866 C C . THR A 1 231 ? 37.024 6.123 -39.821 1.00 86.12 231 THR A C 1
ATOM 1868 O O . THR A 1 231 ? 37.529 7.102 -40.373 1.00 86.12 231 THR A O 1
ATOM 1871 N N . LYS A 1 232 ? 37.526 4.891 -40.009 1.00 88.12 232 LYS A N 1
ATOM 1872 C CA . LYS A 1 232 ? 38.620 4.598 -40.955 1.00 88.12 232 LYS A CA 1
ATOM 1873 C C . LYS A 1 232 ? 38.073 4.596 -42.381 1.00 88.12 232 LYS A C 1
ATOM 1875 O O . LYS A 1 232 ? 37.862 3.541 -42.978 1.00 88.12 232 LYS A O 1
ATOM 1880 N N . PHE A 1 233 ? 37.888 5.787 -42.943 1.00 80.75 233 PHE A N 1
ATOM 1881 C CA . PHE A 1 233 ? 37.481 5.960 -44.334 1.00 80.75 233 PHE A CA 1
ATOM 1882 C C . PHE A 1 233 ? 38.426 5.202 -45.283 1.00 80.75 233 PHE A C 1
ATOM 1884 O O . PHE A 1 233 ? 39.588 5.566 -45.479 1.00 80.75 233 PHE A O 1
ATOM 1891 N N . LYS A 1 234 ? 37.917 4.122 -45.881 1.00 81.62 234 LYS A N 1
ATOM 1892 C CA . LYS A 1 234 ? 38.568 3.390 -46.969 1.00 81.62 234 LYS A CA 1
ATOM 1893 C C . LYS A 1 234 ? 37.850 3.736 -48.263 1.00 81.62 234 LYS A C 1
ATOM 1895 O O . LYS A 1 234 ? 36.783 3.194 -48.551 1.00 81.62 234 LYS A O 1
ATOM 1900 N N . ALA A 1 235 ? 38.441 4.642 -49.038 1.00 82.38 235 ALA A N 1
ATOM 1901 C CA . ALA A 1 235 ? 37.974 4.926 -50.386 1.00 82.38 235 ALA A CA 1
ATOM 1902 C C . ALA A 1 235 ? 37.963 3.624 -51.202 1.00 82.38 235 ALA A C 1
ATOM 1904 O O . ALA A 1 235 ? 38.990 2.957 -51.340 1.00 82.38 235 ALA A O 1
ATOM 1905 N N . LYS A 1 236 ? 36.800 3.256 -51.746 1.00 80.94 236 LYS A N 1
ATOM 1906 C CA . LYS A 1 236 ? 36.741 2.233 -52.795 1.00 80.94 236 LYS A CA 1
ATOM 1907 C C . LYS A 1 236 ? 37.472 2.804 -54.019 1.00 80.94 236 LYS A C 1
ATOM 1909 O O . LYS A 1 236 ? 37.262 3.983 -54.312 1.00 80.94 236 LYS A O 1
ATOM 1914 N N . PRO A 1 237 ? 38.310 2.022 -54.725 1.00 84.19 237 PRO A N 1
ATOM 1915 C CA . PRO A 1 237 ? 38.969 2.511 -55.930 1.00 84.19 237 PRO A CA 1
ATOM 1916 C C . PRO A 1 237 ? 37.912 3.000 -56.921 1.00 84.19 237 PRO A C 1
ATOM 1918 O O . PRO A 1 237 ? 36.842 2.392 -57.044 1.00 84.19 237 PRO A O 1
ATOM 1921 N N . ALA A 1 238 ? 38.199 4.112 -57.600 1.00 78.06 238 ALA A N 1
ATOM 1922 C CA . ALA A 1 238 ? 37.280 4.691 -58.566 1.00 78.06 238 ALA A CA 1
ATOM 1923 C C . ALA A 1 238 ? 36.952 3.646 -59.641 1.00 78.06 238 ALA A C 1
ATOM 1925 O O . ALA A 1 238 ? 37.834 3.186 -60.366 1.00 78.06 238 ALA A O 1
ATOM 1926 N N . LYS A 1 239 ? 35.674 3.261 -59.743 1.00 74.75 239 LYS A N 1
ATOM 1927 C CA . LYS A 1 239 ? 35.200 2.434 -60.853 1.00 74.75 239 LYS A CA 1
ATOM 1928 C C . LYS A 1 239 ? 35.178 3.300 -62.108 1.00 74.75 239 LYS A C 1
ATOM 1930 O O . LYS A 1 239 ? 34.160 3.915 -62.413 1.00 74.75 239 LYS A O 1
ATOM 1935 N N . LEU A 1 240 ? 36.303 3.327 -62.818 1.00 74.88 240 LEU A N 1
ATOM 1936 C CA . LEU A 1 240 ? 36.424 3.860 -64.175 1.00 74.88 240 LEU A CA 1
ATOM 1937 C C . LEU A 1 240 ? 35.675 2.927 -65.143 1.00 74.88 240 LEU A C 1
ATOM 1939 O O . LEU A 1 240 ? 36.271 2.153 -65.887 1.00 74.88 240 LEU A O 1
ATOM 1943 N N . GLY A 1 241 ? 34.346 2.935 -65.047 1.00 75.94 241 GLY A N 1
ATOM 1944 C CA . GLY A 1 241 ? 33.462 2.284 -66.005 1.00 75.94 241 GLY A CA 1
ATOM 1945 C C . GLY A 1 241 ? 33.324 3.116 -67.278 1.00 75.94 241 GLY A C 1
ATOM 1946 O O . GLY A 1 241 ? 33.636 4.307 -67.293 1.00 75.94 241 GLY A O 1
ATOM 1947 N N . MET A 1 242 ? 32.821 2.488 -68.340 1.00 77.00 242 MET A N 1
ATOM 1948 C CA . MET A 1 242 ? 32.424 3.207 -69.553 1.00 77.00 242 MET A CA 1
ATOM 1949 C C . MET A 1 242 ? 31.343 4.263 -69.237 1.00 77.00 242 MET A C 1
ATOM 1951 O O . MET A 1 242 ? 30.622 4.102 -68.245 1.00 77.00 242 MET A O 1
ATOM 1955 N N . PRO A 1 243 ? 31.208 5.326 -70.058 1.00 79.94 243 PRO A N 1
ATOM 1956 C CA . PRO A 1 243 ? 30.187 6.354 -69.870 1.00 79.94 243 PRO A CA 1
ATOM 1957 C C . PRO A 1 243 ? 28.797 5.753 -69.640 1.00 79.94 243 PRO A C 1
ATOM 1959 O O . PRO A 1 243 ? 28.383 4.833 -70.346 1.00 79.94 243 PRO A O 1
ATOM 1962 N N . PHE A 1 244 ? 28.077 6.267 -68.641 1.00 80.38 244 PHE A N 1
ATOM 1963 C CA . PHE A 1 244 ? 26.745 5.775 -68.307 1.00 80.38 244 PHE A CA 1
ATOM 1964 C C . PHE A 1 244 ? 25.767 6.062 -69.452 1.00 80.38 244 PHE A C 1
ATOM 1966 O O . PHE A 1 244 ? 25.401 7.211 -69.694 1.00 80.38 244 PHE A O 1
ATOM 1973 N N . VAL A 1 245 ? 25.323 5.002 -70.126 1.00 81.81 245 VAL A N 1
ATOM 1974 C CA . VAL A 1 245 ? 24.208 5.050 -71.072 1.00 81.81 245 VAL A CA 1
ATOM 1975 C C . VAL A 1 245 ? 22.930 4.700 -70.300 1.00 81.81 245 VAL A C 1
ATOM 1977 O O . VAL A 1 245 ? 22.821 3.569 -69.816 1.00 81.81 245 VAL A O 1
ATOM 1980 N N . PRO A 1 246 ? 21.968 5.628 -70.142 1.00 81.12 246 PRO A N 1
ATOM 1981 C CA . PRO A 1 246 ? 20.718 5.340 -69.449 1.00 81.12 246 PRO A CA 1
ATOM 1982 C C . PRO A 1 246 ? 19.869 4.358 -70.262 1.00 81.12 246 PRO A C 1
ATOM 1984 O O . PRO A 1 246 ? 19.255 4.722 -71.262 1.00 81.12 246 PRO A O 1
ATOM 1987 N N . ALA A 1 247 ? 19.816 3.104 -69.816 1.00 82.75 247 ALA A N 1
ATOM 1988 C CA . ALA A 1 247 ? 18.871 2.121 -70.331 1.00 82.75 247 ALA A CA 1
ATOM 1989 C C . ALA A 1 247 ? 17.485 2.313 -69.678 1.00 82.75 247 ALA A C 1
ATOM 1991 O O . ALA A 1 247 ? 17.421 2.526 -68.461 1.00 82.75 247 ALA A O 1
ATOM 1992 N N . PRO A 1 248 ? 16.372 2.204 -70.431 1.00 82.19 248 PRO A N 1
ATOM 1993 C CA . PRO A 1 248 ? 15.037 2.180 -69.844 1.00 82.19 248 PRO A CA 1
ATOM 1994 C C . PRO A 1 248 ? 14.884 0.962 -68.920 1.00 82.19 248 PRO A C 1
ATOM 1996 O O . PRO A 1 248 ? 15.430 -0.114 -69.170 1.00 82.19 248 PRO A O 1
ATOM 1999 N N . SER A 1 249 ? 14.157 1.125 -67.816 1.00 81.06 249 SER A N 1
ATOM 2000 C CA . SER A 1 249 ? 14.033 0.073 -66.808 1.00 81.06 249 SER A CA 1
ATOM 2001 C C . SER A 1 249 ? 13.052 -1.019 -67.239 1.00 81.06 249 SER A C 1
ATOM 2003 O O . SER A 1 249 ? 11.844 -0.823 -67.153 1.00 81.06 249 SER A O 1
ATOM 2005 N N . ASN A 1 250 ? 13.559 -2.214 -67.550 1.00 78.25 250 ASN A N 1
ATOM 2006 C CA . ASN A 1 250 ? 12.758 -3.431 -67.784 1.00 78.25 250 ASN A CA 1
ATOM 2007 C C . ASN A 1 250 ? 12.132 -4.022 -66.498 1.00 78.25 250 ASN A C 1
ATOM 2009 O O . ASN A 1 250 ? 11.894 -5.225 -66.409 1.00 78.25 250 ASN A O 1
ATOM 2013 N N . LYS A 1 251 ? 11.924 -3.207 -65.458 1.00 80.38 251 LYS A N 1
ATOM 2014 C CA . LYS A 1 251 ? 11.266 -3.652 -64.225 1.00 80.38 251 LYS A CA 1
ATOM 2015 C C . LYS A 1 251 ? 9.756 -3.677 -64.494 1.00 80.38 251 LYS A C 1
ATOM 2017 O O . LYS A 1 251 ? 9.253 -2.664 -64.982 1.00 80.38 251 LYS A O 1
ATOM 2022 N N . PRO A 1 252 ? 9.036 -4.773 -64.195 1.00 79.88 252 PRO A N 1
ATOM 2023 C CA . PRO A 1 252 ? 7.582 -4.771 -64.297 1.00 79.88 252 PRO A CA 1
ATOM 2024 C C . PRO A 1 252 ? 7.003 -3.689 -63.379 1.00 79.88 252 PRO A C 1
ATOM 2026 O O . PRO A 1 252 ? 7.618 -3.329 -62.370 1.00 79.88 252 PRO A O 1
ATOM 2029 N N . LEU A 1 253 ? 5.826 -3.171 -63.738 1.00 78.25 253 LEU A N 1
ATOM 2030 C CA . LEU A 1 253 ? 5.088 -2.234 -62.897 1.00 78.25 253 LEU A CA 1
ATOM 2031 C C . LEU A 1 253 ? 4.871 -2.894 -61.529 1.00 78.25 253 LEU A C 1
ATOM 2033 O O . LEU A 1 253 ? 4.253 -3.952 -61.448 1.00 78.25 253 LEU A O 1
ATOM 2037 N N . VAL A 1 254 ? 5.456 -2.314 -60.479 1.00 76.00 254 VAL A N 1
ATOM 2038 C CA . VAL A 1 254 ? 5.471 -2.933 -59.150 1.00 76.00 254 VAL A CA 1
ATOM 2039 C C . VAL A 1 254 ? 4.058 -2.907 -58.586 1.00 76.00 254 VAL A C 1
ATOM 2041 O O . VAL A 1 254 ? 3.531 -1.846 -58.257 1.00 76.00 254 VAL A O 1
ATOM 2044 N N . GLU A 1 255 ? 3.459 -4.086 -58.478 1.00 75.12 255 GLU A N 1
ATOM 2045 C CA . GLU A 1 255 ? 2.179 -4.281 -57.817 1.00 75.12 255 GLU A CA 1
ATOM 2046 C C . GLU A 1 255 ? 2.360 -3.979 -56.323 1.00 75.12 255 GLU A C 1
ATOM 2048 O O . GLU A 1 255 ? 3.207 -4.576 -55.652 1.00 75.12 255 GLU A O 1
ATOM 2053 N N . ILE A 1 256 ? 1.629 -2.987 -55.807 1.00 76.31 256 ILE A N 1
ATOM 2054 C CA . ILE A 1 256 ? 1.773 -2.540 -54.418 1.00 76.31 256 ILE A CA 1
ATOM 2055 C C . ILE A 1 256 ? 1.087 -3.571 -53.515 1.00 76.31 256 ILE A C 1
ATOM 2057 O O . ILE A 1 256 ? -0.097 -3.456 -53.206 1.00 76.31 256 ILE A O 1
ATOM 2061 N N . SER A 1 257 ? 1.833 -4.600 -53.104 1.00 76.69 257 SER A N 1
ATOM 2062 C CA . SER A 1 257 ? 1.384 -5.559 -52.092 1.00 76.69 257 SER A CA 1
ATOM 2063 C C . SER A 1 257 ? 1.014 -4.829 -50.803 1.00 76.69 257 SER A C 1
ATOM 2065 O O . SER A 1 257 ? 1.783 -3.980 -50.345 1.00 76.69 257 SER A O 1
ATOM 2067 N N . ASN A 1 258 ? -0.105 -5.207 -50.183 1.00 79.88 258 ASN A N 1
ATOM 2068 C CA . ASN A 1 258 ? -0.493 -4.706 -48.865 1.00 79.88 258 ASN A CA 1
ATOM 2069 C C . ASN A 1 258 ? 0.652 -4.916 -47.864 1.00 79.88 258 ASN A C 1
ATOM 2071 O O . ASN A 1 258 ? 1.059 -6.051 -47.613 1.00 79.88 258 ASN A O 1
ATOM 2075 N N . PHE A 1 259 ? 1.167 -3.824 -47.305 1.00 82.81 259 PHE A N 1
ATOM 2076 C CA . PHE A 1 259 ? 2.249 -3.839 -46.329 1.00 82.81 259 PHE A CA 1
ATOM 2077 C C . PHE A 1 259 ? 1.704 -3.446 -44.958 1.00 82.81 259 PHE A C 1
ATOM 2079 O O . PHE A 1 259 ? 0.982 -2.462 -44.824 1.00 82.81 259 PHE A O 1
ATOM 2086 N N . GLU A 1 260 ? 2.044 -4.232 -43.940 1.00 87.69 260 GLU A N 1
ATOM 2087 C CA . GLU A 1 260 ? 1.639 -3.970 -42.561 1.00 87.69 260 GLU A CA 1
ATOM 2088 C C . GLU A 1 260 ? 2.431 -2.777 -42.012 1.00 87.69 260 GLU A C 1
ATOM 2090 O O . GLU A 1 260 ? 3.668 -2.791 -41.994 1.00 87.69 260 GLU A O 1
ATOM 2095 N N . LEU A 1 261 ? 1.739 -1.729 -41.559 1.00 93.00 261 LEU A N 1
ATOM 2096 C CA . LEU A 1 261 ? 2.409 -0.595 -40.936 1.00 93.00 261 LEU A CA 1
ATOM 2097 C C . LEU A 1 261 ? 2.806 -0.950 -39.499 1.00 93.00 261 LEU A C 1
ATOM 2099 O O . LEU A 1 261 ? 2.047 -1.549 -38.738 1.00 93.00 261 LEU A O 1
ATOM 2103 N N . HIS A 1 262 ? 3.969 -0.469 -39.056 1.00 94.00 262 HIS A N 1
ATOM 2104 C CA . HIS A 1 262 ? 4.372 -0.581 -37.648 1.00 94.00 262 HIS A CA 1
ATOM 2105 C C . HIS A 1 262 ? 3.424 0.150 -36.675 1.00 94.00 262 HIS A C 1
ATOM 2107 O O . HIS A 1 262 ? 3.483 -0.093 -35.469 1.00 94.00 262 HIS A O 1
ATOM 2113 N N . THR A 1 263 ? 2.565 1.045 -37.173 1.00 96.00 263 THR A N 1
ATOM 2114 C CA . THR A 1 263 ? 1.456 1.643 -36.414 1.00 96.00 263 THR A CA 1
ATOM 2115 C C . THR A 1 263 ? 0.378 0.623 -36.082 1.00 96.00 263 THR A C 1
ATOM 2117 O O . THR A 1 263 ? -0.115 0.618 -34.959 1.00 96.00 263 THR A O 1
ATOM 2120 N N . ASP A 1 264 ? 0.062 -0.264 -37.021 1.00 94.81 264 ASP A N 1
ATOM 2121 C CA . ASP A 1 264 ? -1.069 -1.187 -36.933 1.00 94.81 264 ASP A CA 1
ATOM 2122 C C . ASP A 1 264 ? -0.710 -2.326 -35.980 1.00 94.81 264 ASP A C 1
ATOM 2124 O O . ASP A 1 264 ? -1.449 -2.623 -35.041 1.00 94.81 264 ASP A O 1
ATOM 2128 N N . ARG A 1 265 ? 0.516 -2.848 -36.113 1.00 95.44 265 ARG A N 1
ATOM 2129 C CA . ARG A 1 265 ? 1.114 -3.761 -35.135 1.00 95.44 265 ARG A CA 1
ATOM 2130 C C . ARG A 1 265 ? 1.143 -3.166 -33.725 1.00 95.44 265 ARG A C 1
ATOM 2132 O O . ARG A 1 265 ? 0.748 -3.821 -32.767 1.00 95.44 265 ARG A O 1
ATOM 2139 N N . ARG A 1 266 ? 1.567 -1.902 -33.592 1.00 96.88 266 ARG A N 1
ATOM 2140 C CA . ARG A 1 266 ? 1.582 -1.198 -32.298 1.00 96.88 266 ARG A CA 1
ATOM 2141 C C . ARG A 1 266 ? 0.174 -1.026 -31.724 1.00 96.88 266 ARG A C 1
ATOM 2143 O O . ARG A 1 266 ? 0.033 -1.058 -30.505 1.00 96.88 266 ARG A O 1
ATOM 2150 N N . ALA A 1 267 ? -0.841 -0.824 -32.563 1.00 97.06 267 ALA A N 1
ATOM 2151 C CA . ALA A 1 267 ? -2.229 -0.732 -32.123 1.00 97.06 267 ALA A CA 1
ATOM 2152 C C . ALA A 1 267 ? -2.718 -2.074 -31.552 1.00 97.06 267 ALA A C 1
ATOM 2154 O O . ALA A 1 267 ? -3.266 -2.082 -30.454 1.00 97.06 267 ALA A O 1
ATOM 2155 N N . GLN A 1 268 ? -2.417 -3.196 -32.215 1.00 96.81 268 GLN A N 1
ATOM 2156 C CA . GLN A 1 268 ? -2.720 -4.545 -31.709 1.00 96.81 268 GLN A CA 1
ATOM 2157 C C . GLN A 1 268 ? -1.979 -4.847 -30.393 1.00 96.81 268 GLN A C 1
ATOM 2159 O O . GLN A 1 268 ? -2.602 -5.241 -29.407 1.00 96.81 268 GLN A O 1
ATOM 2164 N N . ASP A 1 269 ? -0.665 -4.588 -30.334 1.00 96.12 269 ASP A N 1
ATOM 2165 C CA . ASP A 1 269 ? 0.137 -4.748 -29.108 1.00 96.12 269 ASP A CA 1
ATOM 2166 C C . ASP A 1 269 ? -0.435 -3.903 -27.946 1.00 96.12 269 ASP A C 1
ATOM 2168 O O . ASP A 1 269 ? -0.415 -4.314 -26.781 1.00 96.12 269 ASP A O 1
ATOM 2172 N N . ARG A 1 270 ? -0.965 -2.710 -28.257 1.00 97.12 270 ARG A N 1
ATOM 2173 C CA . ARG A 1 270 ? -1.580 -1.802 -27.284 1.00 97.12 270 ARG A CA 1
ATOM 2174 C C . ARG A 1 270 ? -2.955 -2.280 -26.818 1.00 97.12 270 ARG A C 1
ATOM 2176 O O . ARG A 1 270 ? -3.220 -2.201 -25.622 1.00 97.12 270 ARG A O 1
ATOM 2183 N N . GLU A 1 271 ? -3.791 -2.786 -27.718 1.00 97.56 271 GLU A N 1
ATOM 2184 C CA . GLU A 1 271 ? -5.103 -3.359 -27.399 1.00 97.56 271 GLU A CA 1
ATOM 2185 C C . GLU A 1 271 ? -4.963 -4.556 -26.447 1.00 97.56 271 GLU A C 1
ATOM 2187 O O . GLU A 1 271 ? -5.601 -4.586 -25.394 1.00 97.56 271 GLU A O 1
ATOM 2192 N N . VAL A 1 272 ? -4.044 -5.483 -26.742 1.00 97.88 272 VAL A N 1
ATOM 2193 C CA . VAL A 1 272 ? -3.735 -6.629 -25.866 1.00 97.88 272 VAL A CA 1
ATOM 2194 C C . VAL A 1 272 ? -3.253 -6.166 -24.485 1.00 97.88 272 VAL A C 1
ATOM 2196 O O . VAL A 1 272 ? -3.660 -6.723 -23.463 1.00 97.88 272 VAL A O 1
ATOM 2199 N N . PHE A 1 273 ? -2.421 -5.121 -24.426 1.00 97.50 273 PHE A N 1
ATOM 2200 C CA . PHE A 1 273 ? -1.982 -4.540 -23.156 1.00 97.50 273 PHE A CA 1
ATOM 2201 C C . PHE A 1 273 ? -3.143 -3.922 -22.358 1.00 97.50 273 PHE A C 1
ATOM 2203 O O . PHE A 1 273 ? -3.235 -4.137 -21.150 1.00 97.50 273 PHE A O 1
ATOM 2210 N N . GLU A 1 274 ? -4.037 -3.172 -23.005 1.00 97.38 274 GLU A N 1
ATOM 2211 C CA . GLU A 1 274 ? -5.177 -2.531 -22.337 1.00 97.38 274 GLU A CA 1
ATOM 2212 C C . GLU A 1 274 ? -6.226 -3.548 -21.862 1.00 97.38 274 GLU A C 1
ATOM 2214 O O . GLU A 1 274 ? -6.747 -3.401 -20.753 1.00 97.38 274 GLU A O 1
ATOM 2219 N N . LEU A 1 275 ? -6.459 -4.628 -22.617 1.00 97.62 275 LEU A N 1
ATOM 2220 C CA . LEU A 1 275 ? -7.267 -5.769 -22.168 1.00 97.62 275 LEU A CA 1
ATOM 2221 C C . LEU A 1 275 ? -6.677 -6.413 -20.904 1.00 97.62 275 LEU A C 1
ATOM 2223 O O . LEU A 1 275 ? -7.385 -6.562 -19.911 1.00 97.62 275 LEU A O 1
ATOM 2227 N N . HIS A 1 276 ? -5.372 -6.697 -20.890 1.00 97.56 276 HIS A N 1
ATOM 2228 C CA . HIS A 1 276 ? -4.694 -7.297 -19.735 1.00 97.56 276 HIS A CA 1
ATOM 2229 C C . HIS A 1 276 ? -4.727 -6.414 -18.471 1.00 97.56 276 HIS A C 1
ATOM 2231 O O . HIS A 1 276 ? -4.826 -6.922 -17.350 1.00 97.56 276 HIS A O 1
ATOM 2237 N N . ILE A 1 277 ? -4.640 -5.087 -18.628 1.00 97.69 277 ILE A N 1
ATOM 2238 C CA . ILE A 1 277 ? -4.821 -4.142 -17.515 1.00 97.69 277 ILE A CA 1
ATOM 2239 C C . ILE A 1 277 ? -6.265 -4.193 -17.005 1.00 97.69 277 ILE A C 1
ATOM 2241 O O . ILE A 1 277 ? -6.480 -4.344 -15.802 1.00 97.69 277 ILE A O 1
ATOM 2245 N N . LYS A 1 278 ? -7.248 -4.143 -17.909 1.00 97.81 278 LYS A N 1
ATOM 2246 C CA . LYS A 1 278 ? -8.675 -4.172 -17.571 1.00 97.81 278 LYS A CA 1
ATOM 2247 C C . LYS A 1 278 ? -9.088 -5.465 -16.859 1.00 97.81 278 LYS A C 1
ATOM 2249 O O . LYS A 1 278 ? -9.835 -5.405 -15.887 1.00 97.81 278 LYS A O 1
ATOM 2254 N N . GLU A 1 279 ? -8.587 -6.619 -17.297 1.00 96.88 279 GLU A N 1
ATOM 2255 C CA . GLU A 1 279 ? -8.818 -7.915 -16.639 1.00 96.88 279 GLU A CA 1
ATOM 2256 C C . GLU A 1 279 ? -8.316 -7.910 -15.188 1.00 96.88 279 GLU A C 1
ATOM 2258 O O . GLU A 1 279 ? -9.053 -8.285 -14.277 1.00 96.88 279 GLU A O 1
ATOM 2263 N N . LYS A 1 280 ? -7.103 -7.395 -14.951 1.00 96.69 280 LYS A N 1
ATOM 2264 C CA . LYS A 1 280 ? -6.543 -7.246 -13.597 1.00 96.69 280 LYS A CA 1
ATOM 2265 C C . LYS A 1 280 ? -7.328 -6.270 -12.727 1.00 96.69 280 LYS A C 1
ATOM 2267 O O . LYS A 1 280 ? -7.496 -6.516 -11.536 1.00 96.69 280 LYS A O 1
ATOM 2272 N N . GLU A 1 281 ? -7.798 -5.160 -13.290 1.00 94.50 281 GLU A N 1
ATOM 2273 C CA . GLU A 1 281 ? -8.635 -4.202 -12.559 1.00 94.50 281 GLU A CA 1
ATOM 2274 C C . GLU A 1 281 ? -9.971 -4.829 -12.133 1.00 94.50 281 GLU A C 1
ATOM 2276 O O . GLU A 1 281 ? -10.401 -4.623 -10.995 1.00 94.50 281 GLU A O 1
ATOM 2281 N N . VAL A 1 282 ? -10.584 -5.648 -12.997 1.00 97.31 282 VAL A N 1
ATOM 2282 C CA . VAL A 1 282 ? -11.795 -6.421 -12.675 1.00 97.31 282 VAL A CA 1
ATOM 2283 C C . VAL A 1 282 ? -11.514 -7.459 -11.583 1.00 97.31 282 VAL A C 1
ATOM 2285 O O . VAL A 1 282 ? -12.224 -7.465 -10.579 1.00 97.31 282 VAL A O 1
ATOM 2288 N N . GLU A 1 283 ? -10.452 -8.261 -11.701 1.00 96.06 283 GLU A N 1
ATOM 2289 C CA . GLU A 1 283 ? -10.065 -9.259 -10.685 1.00 96.06 283 GLU A CA 1
ATOM 2290 C C . GLU A 1 283 ? -9.837 -8.613 -9.302 1.00 96.06 283 GLU A C 1
ATOM 2292 O O . GLU A 1 283 ? -10.335 -9.090 -8.277 1.00 96.06 283 GLU A O 1
ATOM 2297 N N . ILE A 1 284 ? -9.132 -7.475 -9.261 1.00 95.25 284 ILE A N 1
ATOM 2298 C CA . ILE A 1 284 ? -8.890 -6.712 -8.027 1.00 95.25 284 ILE A CA 1
ATOM 2299 C C . ILE A 1 284 ? -10.203 -6.169 -7.444 1.00 95.25 284 ILE A C 1
ATOM 2301 O O . ILE A 1 284 ? -10.388 -6.200 -6.220 1.00 95.25 284 ILE A O 1
ATOM 2305 N N . LEU A 1 285 ? -11.114 -5.677 -8.289 1.00 96.94 285 LEU A N 1
ATOM 2306 C CA . LEU A 1 285 ? -12.416 -5.154 -7.871 1.00 96.94 285 LEU A CA 1
ATOM 2307 C C . LEU A 1 285 ? -13.316 -6.260 -7.300 1.00 96.94 285 LEU A C 1
ATOM 2309 O O . LEU A 1 285 ? -13.924 -6.065 -6.245 1.00 96.94 285 LEU A O 1
ATOM 2313 N N . GLU A 1 286 ? -13.361 -7.425 -7.945 1.00 97.12 286 GLU A N 1
ATOM 2314 C CA . GLU A 1 286 ? -14.108 -8.597 -7.478 1.00 97.12 286 GLU A CA 1
ATOM 2315 C C . GLU A 1 286 ? -13.554 -9.126 -6.152 1.00 97.12 286 GLU A C 1
ATOM 2317 O O . GLU A 1 286 ? -14.308 -9.291 -5.190 1.00 97.12 286 GLU A O 1
ATOM 2322 N N . LEU A 1 287 ? -12.232 -9.293 -6.039 1.00 96.25 287 LEU A N 1
ATOM 2323 C CA . LEU A 1 287 ? -11.587 -9.720 -4.794 1.00 96.25 287 LEU A CA 1
ATOM 2324 C C . LEU A 1 287 ? -11.815 -8.716 -3.652 1.00 96.25 287 LEU A C 1
ATOM 2326 O O . LEU A 1 287 ? -11.961 -9.106 -2.488 1.00 96.25 287 LEU A O 1
ATOM 2330 N N . LYS A 1 288 ? -11.844 -7.413 -3.960 1.00 96.06 288 LYS A N 1
ATOM 2331 C CA . LYS A 1 288 ? -12.177 -6.366 -2.988 1.00 96.06 288 LYS A CA 1
ATOM 2332 C C . LYS A 1 288 ? -13.632 -6.481 -2.531 1.00 96.06 288 LYS A C 1
ATOM 2334 O O . LYS A 1 288 ? -13.858 -6.512 -1.323 1.00 96.06 288 LYS A O 1
ATOM 2339 N N . ARG A 1 289 ? -14.579 -6.616 -3.462 1.00 97.25 289 ARG A N 1
ATOM 2340 C CA . ARG A 1 289 ? -16.006 -6.800 -3.162 1.00 97.25 289 ARG A CA 1
ATOM 2341 C C . ARG A 1 289 ? -16.248 -8.040 -2.301 1.00 97.25 289 ARG A C 1
ATOM 2343 O O . ARG A 1 289 ? -16.883 -7.928 -1.261 1.00 97.25 289 ARG A O 1
ATOM 2350 N N . MET A 1 290 ? -15.674 -9.186 -2.668 1.00 95.81 290 MET A N 1
ATOM 2351 C CA . MET A 1 290 ? -15.802 -10.428 -1.893 1.00 95.81 290 MET A CA 1
ATOM 2352 C C . MET A 1 290 ? -15.280 -10.275 -0.457 1.00 95.81 290 MET A C 1
ATOM 2354 O O . MET A 1 290 ? -15.892 -10.792 0.475 1.00 95.81 290 MET A O 1
ATOM 2358 N N . ARG A 1 291 ? -14.183 -9.531 -0.256 1.00 95.50 291 ARG A N 1
ATOM 2359 C CA . ARG A 1 291 ? -13.648 -9.224 1.081 1.00 95.50 291 ARG A CA 1
ATOM 2360 C C . ARG A 1 291 ? -14.556 -8.276 1.872 1.00 95.50 291 ARG A C 1
ATOM 2362 O O . ARG A 1 291 ? -14.699 -8.446 3.079 1.00 95.50 291 ARG A O 1
ATOM 2369 N N . GLU A 1 292 ? -15.144 -7.277 1.218 1.00 95.88 292 GLU A N 1
ATOM 2370 C CA . GLU A 1 292 ? -16.093 -6.345 1.842 1.00 95.88 292 GLU A CA 1
ATOM 2371 C C . GLU A 1 292 ? -17.393 -7.057 2.247 1.00 95.88 292 GLU A C 1
ATOM 2373 O O . GLU A 1 292 ? -17.841 -6.891 3.381 1.00 95.88 292 GLU A O 1
ATOM 2378 N N . ASP A 1 293 ? -17.933 -7.923 1.384 1.00 96.56 293 ASP A N 1
ATOM 2379 C CA . ASP A 1 293 ? -19.112 -8.747 1.671 1.00 96.56 293 ASP A CA 1
ATOM 2380 C C . ASP A 1 293 ? -18.837 -9.756 2.810 1.00 96.56 293 ASP A C 1
ATOM 2382 O O . ASP A 1 293 ? -19.648 -9.871 3.730 1.00 96.56 293 ASP A O 1
ATOM 2386 N N . GLN A 1 294 ? -17.671 -10.422 2.829 1.00 95.38 294 GLN A N 1
ATOM 2387 C CA . GLN A 1 294 ? -17.249 -11.287 3.948 1.00 95.38 294 GLN A CA 1
ATOM 2388 C C . GLN A 1 294 ? -17.165 -10.517 5.271 1.00 95.38 294 GLN A C 1
ATOM 2390 O O . GLN A 1 294 ? -17.787 -10.911 6.256 1.00 95.38 294 GLN A O 1
ATOM 2395 N N . LYS A 1 295 ? -16.455 -9.382 5.284 1.00 95.38 295 LYS A N 1
ATOM 2396 C CA . LYS A 1 295 ? -16.296 -8.540 6.477 1.00 95.38 295 LYS A CA 1
ATOM 2397 C C . LYS A 1 295 ? -17.642 -8.026 6.997 1.00 95.38 295 LYS A C 1
ATOM 2399 O O . LYS A 1 295 ? -17.862 -7.986 8.203 1.00 95.38 295 LYS A O 1
ATOM 2404 N N . LYS A 1 296 ? -18.564 -7.678 6.096 1.00 96.88 296 LYS A N 1
ATOM 2405 C CA . LYS A 1 296 ? -19.927 -7.272 6.452 1.00 96.88 296 LYS A CA 1
ATOM 2406 C C . LYS A 1 296 ? -20.723 -8.421 7.082 1.00 96.88 296 LYS A C 1
ATOM 2408 O O . LYS A 1 296 ? -21.417 -8.195 8.068 1.00 96.88 296 LYS A O 1
ATOM 2413 N N . MET A 1 297 ? -20.607 -9.642 6.556 1.00 96.50 297 MET A N 1
ATOM 2414 C CA . MET A 1 297 ? -21.242 -10.825 7.151 1.00 96.50 297 MET A CA 1
ATOM 2415 C C . MET A 1 297 ? -20.697 -11.117 8.558 1.00 96.50 297 MET A C 1
ATOM 2417 O O . MET A 1 297 ? -21.487 -11.344 9.473 1.00 96.50 297 MET A O 1
ATOM 2421 N N . GLU A 1 298 ? -19.377 -11.041 8.756 1.00 96.19 298 GLU A N 1
ATOM 2422 C CA . GLU A 1 298 ? -18.738 -11.187 10.075 1.00 96.19 298 GLU A CA 1
ATOM 2423 C C . GLU A 1 298 ? -19.228 -10.121 11.073 1.00 96.19 298 GLU A C 1
ATOM 2425 O O . GLU A 1 298 ? -19.606 -10.448 12.201 1.00 96.19 298 GLU A O 1
ATOM 2430 N N . GLU A 1 299 ? -19.299 -8.853 10.651 1.00 96.00 299 GLU A N 1
ATOM 2431 C CA . GLU A 1 299 ? -19.839 -7.751 11.460 1.00 96.00 299 GLU A CA 1
ATOM 2432 C C . GLU A 1 299 ? -21.323 -7.959 11.809 1.00 96.00 299 GLU A C 1
ATOM 2434 O O . GLU A 1 299 ? -21.726 -7.769 12.961 1.00 96.00 299 GLU A O 1
ATOM 2439 N N . GLU A 1 300 ? -22.152 -8.390 10.854 1.00 96.69 300 GLU A N 1
ATOM 2440 C CA . GLU A 1 300 ? -23.566 -8.695 11.095 1.00 96.69 300 GLU A CA 1
ATOM 2441 C C . GLU A 1 300 ? -23.756 -9.883 12.055 1.00 96.69 300 GLU A C 1
ATOM 2443 O O . GLU A 1 300 ? -24.672 -9.858 12.889 1.00 96.69 300 GLU A O 1
ATOM 2448 N N . GLU A 1 301 ? -22.900 -10.906 11.987 1.00 96.81 301 GLU A N 1
ATOM 2449 C CA . GLU A 1 301 ? -22.906 -12.036 12.921 1.00 96.81 301 GLU A CA 1
ATOM 2450 C C . GLU A 1 301 ? -22.438 -11.643 14.325 1.00 96.81 301 GLU A C 1
ATOM 2452 O O . GLU A 1 301 ? -23.078 -12.036 15.307 1.00 96.81 301 GLU A O 1
ATOM 2457 N N . GLU A 1 302 ? -21.396 -10.819 14.454 1.00 96.50 302 GLU A N 1
ATOM 2458 C CA . GLU A 1 302 ? -20.956 -10.307 15.754 1.00 96.50 302 GLU A CA 1
ATOM 2459 C C . GLU A 1 302 ? -22.018 -9.396 16.387 1.00 96.50 302 GLU A C 1
ATOM 2461 O O . GLU A 1 302 ? -22.367 -9.579 17.557 1.00 96.50 302 GLU A O 1
ATOM 2466 N N . ILE A 1 303 ? -22.634 -8.497 15.613 1.00 95.75 303 ILE A N 1
ATOM 2467 C CA . ILE A 1 303 ? -23.771 -7.684 16.071 1.00 95.75 303 ILE A CA 1
ATOM 2468 C C . ILE A 1 303 ? -24.941 -8.583 16.505 1.00 95.75 303 ILE A C 1
ATOM 2470 O O . ILE A 1 303 ? -25.584 -8.316 17.526 1.00 95.75 303 ILE A O 1
ATOM 2474 N N . ARG A 1 304 ? -25.222 -9.671 15.776 1.00 96.81 304 ARG A N 1
ATOM 2475 C CA . ARG A 1 304 ? -26.262 -10.651 16.138 1.00 96.81 304 ARG A CA 1
ATOM 2476 C C . ARG A 1 304 ? -25.917 -11.394 17.434 1.00 96.81 304 ARG A C 1
ATOM 2478 O O . ARG A 1 304 ? -26.812 -11.585 18.263 1.00 96.81 304 ARG A O 1
ATOM 2485 N N . ARG A 1 305 ? -24.648 -11.768 17.643 1.00 96.94 305 ARG A N 1
ATOM 2486 C CA . ARG A 1 305 ? -24.147 -12.390 18.882 1.00 96.94 305 ARG A CA 1
ATOM 2487 C C . ARG A 1 305 ? -24.289 -11.435 20.069 1.00 96.94 305 ARG A C 1
ATOM 2489 O O . ARG A 1 305 ? -24.955 -11.786 21.040 1.00 96.94 305 ARG A O 1
ATOM 2496 N N . LEU A 1 306 ? -23.777 -10.211 19.946 1.00 95.56 306 LEU A N 1
ATOM 2497 C CA . LEU A 1 306 ? -23.856 -9.171 20.978 1.00 95.56 306 LEU A CA 1
ATOM 2498 C C . LEU A 1 306 ? -25.307 -8.835 21.346 1.00 95.56 306 LEU A C 1
ATOM 2500 O O . LEU A 1 306 ? -25.642 -8.754 22.525 1.00 95.56 306 LEU A O 1
ATOM 2504 N N . ARG A 1 307 ? -26.208 -8.716 20.358 1.00 96.06 307 ARG A N 1
ATOM 2505 C CA . ARG A 1 307 ? -27.649 -8.537 20.616 1.00 96.06 307 ARG A CA 1
ATOM 2506 C C . ARG A 1 307 ? -28.242 -9.724 21.380 1.00 96.06 307 ARG A C 1
ATOM 2508 O O . ARG A 1 307 ? -29.004 -9.511 22.316 1.00 96.06 307 ARG A O 1
ATOM 2515 N N . LYS A 1 308 ? -27.887 -10.964 21.025 1.00 94.56 308 LYS A N 1
ATOM 2516 C CA . LYS A 1 308 ? -28.362 -12.184 21.706 1.00 94.56 308 LYS A CA 1
ATOM 2517 C C . LYS A 1 308 ? -27.850 -12.299 23.149 1.00 94.56 308 LYS A C 1
ATOM 2519 O O . LYS A 1 308 ? -28.580 -12.812 23.993 1.00 94.56 308 LYS A O 1
ATOM 2524 N N . GLU A 1 309 ? -26.634 -11.835 23.422 1.00 92.06 309 GLU A N 1
ATOM 2525 C CA . GLU A 1 309 ? -26.036 -11.777 24.765 1.00 92.06 309 GLU A CA 1
ATOM 2526 C C . GLU A 1 309 ? -26.635 -10.644 25.616 1.00 92.06 309 GLU A C 1
ATOM 2528 O O . GLU A 1 309 ? -26.891 -10.838 26.803 1.00 92.06 309 GLU A O 1
ATOM 2533 N N . ALA A 1 310 ? -26.933 -9.492 25.007 1.00 92.44 310 ALA A N 1
ATOM 2534 C CA . ALA A 1 310 ? -27.575 -8.355 25.670 1.00 92.44 310 ALA A CA 1
ATOM 2535 C C . ALA A 1 310 ? -29.066 -8.582 25.999 1.00 92.44 310 ALA A C 1
ATOM 2537 O O . ALA A 1 310 ? -29.616 -7.894 26.862 1.00 92.44 310 ALA A O 1
ATOM 2538 N N . VAL A 1 311 ? -29.740 -9.537 25.343 1.00 94.88 311 VAL A N 1
ATOM 2539 C CA . VAL A 1 311 ? -31.118 -9.928 25.685 1.00 94.88 311 VAL A CA 1
ATOM 2540 C C . VAL A 1 311 ? -31.130 -10.648 27.036 1.00 94.88 311 VAL A C 1
ATOM 2542 O O . VAL A 1 311 ? -30.873 -11.848 27.145 1.00 94.88 311 VAL A O 1
ATOM 2545 N N . HIS A 1 312 ? -31.475 -9.891 28.078 1.00 89.25 312 HIS A N 1
ATOM 2546 C CA . HIS A 1 312 ? -31.648 -10.389 29.437 1.00 89.25 312 HIS A CA 1
ATOM 2547 C C . HIS A 1 312 ? -32.745 -11.463 29.499 1.00 89.25 312 HIS A C 1
ATOM 2549 O O . HIS A 1 312 ? -33.931 -11.182 29.311 1.00 89.25 312 HIS A O 1
ATOM 2555 N N . LYS A 1 313 ? -32.351 -12.700 29.811 1.00 87.81 313 LYS A N 1
ATOM 2556 C CA . LYS A 1 313 ? -33.277 -13.809 30.065 1.00 87.81 313 LYS A CA 1
ATOM 2557 C C . LYS A 1 313 ? -33.640 -13.845 31.543 1.00 87.81 313 LYS A C 1
ATOM 2559 O O . LYS A 1 313 ? -32.758 -13.810 32.397 1.00 87.81 313 LYS A O 1
ATOM 2564 N N . SER A 1 314 ? -34.929 -13.950 31.847 1.00 87.81 314 SER A N 1
ATOM 2565 C CA . SER A 1 314 ? -35.388 -14.200 33.212 1.00 87.81 314 SER A CA 1
ATOM 2566 C C . SER A 1 314 ? -34.881 -15.553 33.715 1.00 87.81 314 SER A C 1
ATOM 2568 O O . SER A 1 314 ? -34.834 -16.537 32.975 1.00 87.81 314 SER A O 1
ATOM 2570 N N . ASN A 1 315 ? -34.522 -15.610 34.999 1.00 86.25 315 ASN A N 1
ATOM 2571 C CA . ASN A 1 315 ? -34.266 -16.888 35.654 1.00 86.25 315 ASN A CA 1
ATOM 2572 C C . ASN A 1 315 ? -35.560 -17.722 35.658 1.00 86.25 315 ASN A C 1
ATOM 2574 O O . ASN A 1 315 ? -36.632 -17.152 35.890 1.00 86.25 315 ASN A O 1
ATOM 2578 N N . PRO A 1 316 ? -35.489 -19.049 35.439 1.00 90.38 316 PRO A N 1
ATOM 2579 C CA . PRO A 1 316 ? -36.661 -19.905 35.566 1.00 90.38 316 PRO A CA 1
ATOM 2580 C C . PRO A 1 316 ? -37.248 -19.789 36.976 1.00 90.38 316 PRO A C 1
ATOM 2582 O O . PRO A 1 316 ? -36.515 -19.647 37.961 1.00 90.38 316 PRO A O 1
ATOM 2585 N N . ILE A 1 317 ? -38.579 -19.843 37.068 1.00 87.31 317 ILE A N 1
ATOM 2586 C CA . ILE A 1 317 ? -39.288 -19.785 38.349 1.00 87.31 317 ILE A CA 1
ATOM 2587 C C . ILE A 1 317 ? -38.780 -20.931 39.227 1.00 87.31 317 ILE A C 1
ATOM 2589 O O . ILE A 1 317 ? -38.715 -22.085 38.804 1.00 87.31 317 ILE A O 1
ATOM 2593 N N . ARG A 1 318 ? -38.381 -20.602 40.458 1.00 89.69 318 ARG A N 1
ATOM 2594 C CA . ARG A 1 318 ? -37.963 -21.606 41.434 1.00 89.69 318 ARG A CA 1
ATOM 2595 C C . ARG A 1 318 ? -39.184 -22.380 41.914 1.00 89.69 318 ARG A C 1
ATOM 2597 O O . ARG A 1 318 ? -39.990 -21.848 42.674 1.00 89.69 318 ARG A O 1
ATOM 2604 N N . ASN A 1 319 ? -39.268 -23.644 41.519 1.00 90.38 319 ASN A N 1
ATOM 2605 C CA . ASN A 1 319 ? -40.208 -24.590 42.101 1.00 90.38 319 ASN A CA 1
ATOM 2606 C C . ASN A 1 319 ? -39.720 -24.945 43.510 1.00 90.38 319 ASN A C 1
ATOM 2608 O O . ASN A 1 319 ? -38.795 -25.739 43.678 1.00 90.38 319 ASN A O 1
ATOM 2612 N N . TYR A 1 320 ? -40.309 -24.310 44.519 1.00 89.00 320 TYR A N 1
ATOM 2613 C CA . TYR A 1 320 ? -40.089 -24.678 45.914 1.00 89.00 320 TYR A CA 1
ATOM 2614 C C . TYR A 1 320 ? -40.902 -25.938 46.250 1.00 89.00 320 TYR A C 1
ATOM 2616 O O . TYR A 1 320 ? -42.014 -26.085 45.735 1.00 89.00 320 TYR A O 1
ATOM 2624 N N . PRO A 1 321 ? -40.391 -26.844 47.105 1.00 89.88 321 PRO A N 1
ATOM 2625 C CA . PRO A 1 321 ? -41.214 -27.923 47.638 1.00 89.88 321 PRO A CA 1
ATOM 2626 C C . PRO A 1 321 ? -42.414 -27.325 48.396 1.00 89.88 321 PRO A C 1
ATOM 2628 O O . PRO A 1 321 ? -42.261 -26.275 49.033 1.00 89.88 321 PRO A O 1
ATOM 2631 N N . PRO A 1 322 ? -43.602 -27.954 48.337 1.00 90.88 322 PRO A N 1
ATOM 2632 C CA . PRO A 1 322 ? -44.763 -27.478 49.077 1.00 90.88 322 PRO A CA 1
ATOM 2633 C C . PRO A 1 322 ? -44.450 -27.442 50.576 1.00 90.88 322 PRO A C 1
ATOM 2635 O O . PRO A 1 322 ? -43.806 -28.346 51.111 1.00 90.88 322 PRO A O 1
ATOM 2638 N N . ILE A 1 323 ? -44.902 -26.386 51.254 1.00 88.75 323 ILE A N 1
ATOM 2639 C CA . ILE A 1 323 ? -44.702 -26.229 52.696 1.00 88.75 323 ILE A CA 1
ATOM 2640 C C . ILE A 1 323 ? -45.476 -27.339 53.408 1.00 88.75 323 ILE A C 1
ATOM 2642 O O . ILE A 1 323 ? -46.707 -27.357 53.393 1.00 88.75 323 ILE A O 1
ATOM 2646 N N . VAL A 1 324 ? -44.749 -28.252 54.050 1.00 87.44 324 VAL A N 1
ATOM 2647 C CA . VAL A 1 324 ? -45.340 -29.269 54.922 1.00 87.44 324 VAL A CA 1
ATOM 2648 C C . VAL A 1 324 ? -45.723 -28.591 56.234 1.00 87.44 324 VAL A C 1
ATOM 2650 O O . VAL A 1 324 ? -44.876 -28.306 57.081 1.00 87.44 324 VAL A O 1
ATOM 2653 N N . ILE A 1 325 ? -47.011 -28.280 56.382 1.00 87.25 325 ILE A N 1
ATOM 2654 C CA . ILE A 1 325 ? -47.562 -27.735 57.622 1.00 87.25 325 ILE A CA 1
ATOM 2655 C C . ILE A 1 325 ? -47.717 -28.897 58.604 1.00 87.25 325 ILE A C 1
ATOM 2657 O O . ILE A 1 325 ? -48.678 -29.660 58.534 1.00 87.25 325 ILE A O 1
ATOM 2661 N N . HIS A 1 326 ? -46.759 -29.040 59.516 1.00 86.69 326 HIS A N 1
ATOM 2662 C CA . HIS A 1 326 ? -46.894 -29.968 60.634 1.00 86.69 326 HIS A CA 1
ATOM 2663 C C . HIS A 1 326 ? -47.895 -29.409 61.662 1.00 86.69 326 HIS A C 1
ATOM 2665 O O . HIS A 1 326 ? -47.844 -28.210 61.960 1.00 86.69 326 HIS A O 1
ATOM 2671 N N . PRO A 1 327 ? -48.799 -30.239 62.218 1.00 86.69 327 PRO A N 1
ATOM 2672 C CA . PRO A 1 327 ? -49.627 -29.831 63.348 1.00 86.69 327 PRO A CA 1
ATOM 2673 C C . PRO A 1 327 ? -48.738 -29.502 64.554 1.00 86.69 327 PRO A C 1
ATOM 2675 O O . PRO A 1 327 ? -47.639 -30.034 64.699 1.00 86.69 327 PRO A O 1
ATOM 2678 N N . SER A 1 328 ? -49.197 -28.611 65.431 1.00 83.19 328 SER A N 1
ATOM 2679 C CA . SER A 1 328 ? -48.441 -28.274 66.634 1.00 83.19 328 SER A CA 1
ATOM 2680 C C . SER A 1 328 ? -48.656 -29.317 67.730 1.00 83.19 328 SER A C 1
ATOM 2682 O O . SER A 1 328 ? -49.744 -29.375 68.298 1.00 83.19 328 SER A O 1
ATOM 2684 N N . ASP A 1 329 ? -47.596 -30.011 68.141 1.00 81.75 329 ASP A N 1
ATOM 2685 C CA . ASP A 1 329 ? -47.600 -30.889 69.331 1.00 81.75 329 ASP A CA 1
ATOM 2686 C C . ASP A 1 329 ? -47.745 -30.121 70.664 1.00 81.75 329 ASP A C 1
ATOM 2688 O O . ASP A 1 329 ? -47.746 -30.699 71.751 1.00 81.75 329 ASP A O 1
ATOM 2692 N N . LYS A 1 330 ? -47.840 -28.786 70.607 1.00 83.81 330 LYS A N 1
ATOM 2693 C CA . LYS A 1 330 ? -48.066 -27.940 71.779 1.00 83.81 330 LYS A CA 1
ATOM 2694 C C . LYS A 1 330 ? -49.509 -28.129 72.262 1.00 83.81 330 LYS A C 1
ATOM 2696 O O . LYS A 1 330 ? -50.425 -27.902 71.471 1.00 83.81 330 LYS A O 1
ATOM 2701 N N . PRO A 1 331 ? -49.736 -28.479 73.542 1.00 84.06 331 PRO A N 1
ATOM 2702 C CA . PRO A 1 331 ? -51.086 -28.587 74.077 1.00 84.06 331 PRO A CA 1
ATOM 2703 C C . PRO A 1 331 ? -51.794 -27.229 74.017 1.00 84.06 331 PRO A C 1
ATOM 2705 O O . PRO A 1 331 ? -51.158 -26.179 74.137 1.00 84.06 331 PRO A O 1
ATOM 2708 N N . MET A 1 332 ? -53.120 -27.257 73.864 1.00 85.44 332 MET A N 1
ATOM 2709 C CA . MET A 1 332 ? -53.961 -26.059 73.865 1.00 85.44 332 MET A CA 1
ATOM 2710 C C . MET A 1 332 ? -53.706 -25.233 75.135 1.00 85.44 332 MET A C 1
ATOM 2712 O O . MET A 1 332 ? -53.973 -25.698 76.246 1.00 85.44 332 MET A O 1
ATOM 2716 N N . THR A 1 333 ? -53.196 -24.009 74.981 1.00 86.06 333 THR A N 1
ATOM 2717 C CA . THR A 1 333 ? -52.925 -23.110 76.109 1.00 86.06 333 THR A CA 1
ATOM 2718 C C . THR A 1 333 ? -54.228 -22.787 76.833 1.00 86.06 333 THR A C 1
ATOM 2720 O O . THR A 1 333 ? -55.070 -22.060 76.308 1.00 86.06 333 THR A O 1
ATOM 2723 N N . GLN A 1 334 ? -54.392 -23.295 78.055 1.00 86.06 334 GLN A N 1
ATOM 2724 C CA . GLN A 1 334 ? -55.543 -22.940 78.879 1.00 86.06 334 GLN A CA 1
ATOM 2725 C C . GLN A 1 334 ? -55.456 -21.459 79.290 1.00 86.06 334 GLN A C 1
ATOM 2727 O O . GLN A 1 334 ? -54.438 -21.051 79.862 1.00 86.06 334 GLN A O 1
ATOM 2732 N N . PRO A 1 335 ? -56.494 -20.643 79.026 1.00 85.44 335 PRO A N 1
ATOM 2733 C CA . PRO A 1 335 ? -56.497 -19.243 79.420 1.00 85.44 335 PRO A CA 1
ATOM 2734 C C . PRO A 1 335 ? -56.550 -19.134 80.947 1.00 85.44 335 PRO A C 1
ATOM 2736 O O . PRO A 1 335 ? -57.477 -19.626 81.587 1.00 85.44 335 PRO A O 1
ATOM 2739 N N . LYS A 1 336 ? -55.559 -18.462 81.535 1.00 83.19 336 LYS A N 1
ATOM 2740 C CA . LYS A 1 336 ? -55.577 -18.068 82.949 1.00 83.19 336 LYS A CA 1
ATOM 2741 C C . LYS A 1 336 ? -56.012 -16.611 83.038 1.00 83.19 336 LYS A C 1
ATOM 2743 O O . LYS A 1 336 ? -55.381 -15.747 82.431 1.00 83.19 336 LYS A O 1
ATOM 2748 N N . SER A 1 337 ? -57.082 -16.342 83.780 1.00 82.81 337 SER A N 1
ATOM 2749 C CA . SER A 1 337 ? -57.491 -14.974 84.097 1.00 82.81 337 SER A CA 1
ATOM 2750 C C . SER A 1 337 ? -56.417 -14.272 84.944 1.00 82.81 337 SER A C 1
ATOM 2752 O O . SER A 1 337 ? -55.737 -14.930 85.741 1.00 82.81 337 SER A O 1
ATOM 2754 N N . PRO A 1 338 ? -56.237 -12.943 84.809 1.00 82.56 338 PRO A N 1
ATOM 2755 C CA . PRO A 1 338 ? -55.370 -12.193 85.708 1.00 82.56 338 PRO A CA 1
ATOM 2756 C C . PRO A 1 338 ? -55.884 -12.297 87.147 1.00 82.56 338 PRO A C 1
ATOM 2758 O O . PRO A 1 338 ? -57.087 -12.211 87.398 1.00 82.56 338 PRO A O 1
ATOM 2761 N N . ASN A 1 339 ? -54.972 -12.473 88.103 1.00 75.62 339 ASN A N 1
ATOM 2762 C CA . ASN A 1 339 ? -55.345 -12.635 89.503 1.00 75.62 339 ASN A CA 1
ATOM 2763 C C . ASN A 1 339 ? -55.562 -11.264 90.168 1.00 75.62 339 ASN A C 1
ATOM 2765 O O . ASN A 1 339 ? -54.636 -10.691 90.737 1.00 75.62 339 ASN A O 1
ATOM 2769 N N . PHE A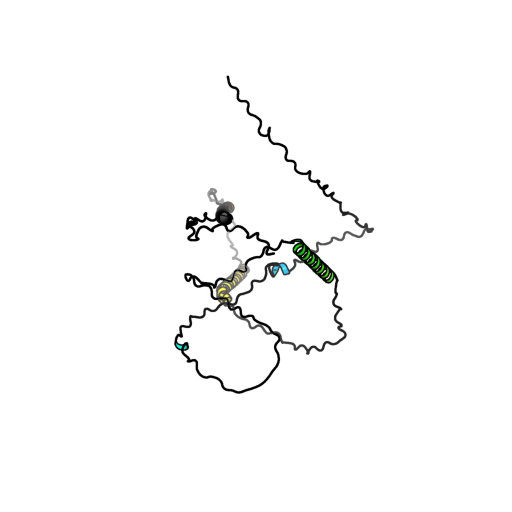 1 340 ? -56.780 -10.726 90.063 1.00 74.75 340 PHE A N 1
ATOM 2770 C CA . PHE A 1 340 ? -57.136 -9.375 90.523 1.00 74.75 340 PHE A CA 1
ATOM 2771 C C . PHE A 1 340 ? -57.332 -9.221 92.047 1.00 74.75 340 PHE A C 1
ATOM 2773 O O . PHE A 1 340 ? -57.768 -8.158 92.491 1.00 74.75 340 PHE A O 1
ATOM 2780 N N . VAL A 1 341 ? -57.007 -10.223 92.878 1.00 72.31 341 VAL A N 1
ATOM 2781 C CA . VAL A 1 341 ? -56.974 -10.012 94.338 1.00 72.31 341 VAL A CA 1
ATOM 2782 C C . VAL A 1 341 ? -55.805 -9.105 94.711 1.00 72.31 341 VAL A C 1
ATOM 2784 O O . VAL A 1 341 ? -54.658 -9.537 94.836 1.00 72.31 341 VAL A O 1
ATOM 2787 N N . LEU A 1 342 ? -56.135 -7.836 94.949 1.00 65.12 342 LEU A N 1
ATOM 2788 C CA . LEU A 1 342 ? -55.330 -6.933 95.758 1.00 65.12 342 LEU A CA 1
ATOM 2789 C C . LEU A 1 342 ? -55.107 -7.599 97.121 1.00 65.12 342 LEU A C 1
ATOM 2791 O O . LEU A 1 342 ? -56.059 -7.818 97.873 1.00 65.12 342 LEU A O 1
ATOM 2795 N N . LYS A 1 343 ? -53.851 -7.936 97.434 1.00 63.75 343 LYS A N 1
ATOM 2796 C CA . LYS A 1 343 ? -53.469 -8.311 98.798 1.00 63.75 343 LYS A CA 1
ATOM 2797 C C . LYS A 1 343 ? -53.737 -7.099 99.695 1.00 63.75 343 LYS A C 1
ATOM 2799 O O . LYS A 1 343 ? -53.174 -6.036 99.439 1.00 63.75 343 LYS A O 1
ATOM 2804 N N . LYS A 1 344 ? -54.631 -7.267 100.671 1.00 51.84 344 LYS A N 1
ATOM 2805 C CA . LYS A 1 344 ? -54.786 -6.338 101.797 1.00 51.84 344 LYS A CA 1
ATOM 2806 C C . LYS A 1 344 ? -53.623 -6.493 102.771 1.00 51.84 344 LYS A C 1
ATOM 2808 O O . LYS A 1 344 ? -53.086 -7.623 102.832 1.00 51.84 344 LYS A O 1
#

Secondary structure (DSSP, 8-state):
-----PPPTTTT-PPP-------PPPPPP------------------------PPPPPGGGGTS-TTSPP---------PPP---GGGS----------------------------PPPPPPTTS------------------HHHHHHHHHHHHHHHHHHHHHHHHHHHS--PPPPP-TTS---PPP----PPPPPP-PPPHHHHHHHHHHHHHHHHHHHHHHHHHHHTS--PPPP--PSP------------------HHHHHHHHHHHHHHHHHHHHHHHHHHHHHHHHHHHHHHHHHHHHHHHHHS-PPPPP--PPP---PPP-SPP-PPPPP------

Foldseek 3Di:
DDDDDDDDDPPPDDDDPDPDDDDDPDDDDDDDPPDPPVDDDDDDDDDDPPDDPDDPDPCVVVPDPPPDPDDDDDPDDDDDDPPPPPVPPDDDPDDDDDDDDDDDDDDDDDPPPVPPPPDPDPDPPDPPCDPPDPPDPDDDDDDPCVVVVVVVVVVVVVVVVVVVVVVVVVVPDDDDPDDDPVDPDPDPDDDDDDDDDDDDDDDPVCVVCVVVVVVVVVVVVVVVVVVVVVVPDDDDPDPPDDPDDDDDDPDPDDDPPDDDDPVNVVVVVVVVVVVVVVVVVVVVVVVVVVVVVVVVVVVVVVVVVVVVVPPDDDDPDDDDDPDDDDDDPDPDDDDDDPPPDDDD